Protein AF-A0A3B1DIA2-F1 (afdb_monomer_lite)

pLDDT: mean 92.77, std 6.64, range [49.19, 98.56]

Radius of gyration: 27.51 Å; chains: 1; bounding box: 56×45×88 Å

Foldseek 3Di:
DVVVVVVVVVVVVVCCVVCVLVDDDDDCPDVVNVVSCVVSVHDDDPDPLSVLVVQLDPVNQCVCVVVVNDHNVRSVVVSLVSLVVLLVVLLVVLVVLLCCCVPALLVLLVVQLVVLVVVVVVCVVVVHDDVPSVVLSVVSVVLSVQLVVLSVQLVVLSPDDDDSVCSSVSSVSCVVRNVVSSVSNVVSSVVSVVSGDPVSHPDDDPCCVVPPD

Organism: NCBI:txid652676

Structure (mmCIF, N/CA/C/O backbone):
data_AF-A0A3B1DIA2-F1
#
_entry.id   AF-A0A3B1DIA2-F1
#
loop_
_atom_site.group_PDB
_atom_site.id
_atom_site.type_symbol
_atom_site.label_atom_id
_atom_site.label_alt_id
_atom_site.label_comp_id
_atom_site.label_asym_id
_atom_site.label_entity_id
_atom_site.label_seq_id
_atom_site.pdbx_PDB_ins_code
_atom_site.Cartn_x
_atom_site.Cartn_y
_atom_site.Cartn_z
_atom_site.occupancy
_atom_site.B_iso_or_equiv
_atom_site.auth_seq_id
_atom_site.auth_comp_id
_atom_site.auth_asym_id
_atom_site.auth_atom_id
_atom_site.pdbx_PDB_model_num
ATOM 1 N N . PRO A 1 1 ? -33.589 -27.506 45.646 1.00 62.62 1 PRO A N 1
ATOM 2 C CA . PRO A 1 1 ? -33.083 -28.078 44.368 1.00 62.62 1 PRO A CA 1
ATOM 3 C C . PRO A 1 1 ? -33.925 -27.664 43.151 1.00 62.62 1 PRO A C 1
ATOM 5 O O . PRO A 1 1 ? -33.381 -27.021 42.264 1.00 62.62 1 PRO A O 1
ATOM 8 N N . ALA A 1 2 ? -35.240 -27.935 43.157 1.00 67.50 2 ALA A N 1
ATOM 9 C CA . ALA A 1 2 ? -36.158 -27.581 42.063 1.00 67.50 2 ALA A CA 1
ATOM 10 C C . ALA A 1 2 ? -36.256 -26.062 41.795 1.00 67.50 2 ALA A C 1
ATOM 12 O O . ALA A 1 2 ? -36.226 -25.629 40.649 1.00 67.50 2 ALA A O 1
ATOM 13 N N . ASP A 1 3 ? -36.264 -25.249 42.852 1.00 80.69 3 ASP A N 1
ATOM 14 C CA . ASP A 1 3 ? -36.350 -23.783 42.755 1.00 80.69 3 ASP A CA 1
ATOM 15 C C . ASP A 1 3 ? -35.104 -23.156 42.086 1.00 80.69 3 ASP A C 1
ATOM 17 O O . ASP A 1 3 ? -35.181 -22.251 41.256 1.00 80.69 3 ASP A O 1
ATOM 21 N N . ARG A 1 4 ? -33.924 -23.740 42.346 1.00 85.38 4 ARG A N 1
ATOM 22 C CA . ARG A 1 4 ? -32.669 -23.358 41.681 1.00 85.38 4 ARG A CA 1
ATOM 23 C C . ARG A 1 4 ? -32.702 -23.691 40.188 1.00 85.38 4 ARG A C 1
ATOM 25 O O . ARG A 1 4 ? -32.251 -22.882 39.385 1.00 85.38 4 ARG A O 1
ATOM 32 N N . GLU A 1 5 ? -33.212 -24.860 39.804 1.00 89.06 5 GLU A N 1
ATOM 33 C CA . GLU A 1 5 ? -33.322 -25.241 38.387 1.00 89.06 5 GLU A CA 1
ATOM 34 C C . GLU A 1 5 ? -34.294 -24.337 37.625 1.00 89.06 5 GLU A C 1
ATOM 36 O O . GLU A 1 5 ? -34.018 -23.946 36.489 1.00 89.06 5 GLU A O 1
ATOM 41 N N . GLN A 1 6 ? -35.404 -23.959 38.258 1.00 91.06 6 GLN A N 1
ATOM 42 C CA . GLN A 1 6 ? -36.392 -23.066 37.665 1.00 91.06 6 GLN A CA 1
ATOM 43 C C . GLN A 1 6 ? -35.837 -21.647 37.474 1.00 91.06 6 GLN A C 1
ATOM 45 O O . GLN A 1 6 ? -35.973 -21.084 36.385 1.00 91.06 6 GLN A O 1
ATOM 50 N N . ALA A 1 7 ? -35.126 -21.110 38.471 1.00 91.19 7 ALA A N 1
ATOM 51 C CA . ALA A 1 7 ? -34.436 -19.826 38.362 1.00 91.19 7 ALA A CA 1
ATOM 52 C C . ALA A 1 7 ? -33.361 -19.832 37.258 1.00 91.19 7 ALA A C 1
ATOM 54 O O . ALA A 1 7 ? -33.297 -18.906 36.450 1.00 91.19 7 ALA A O 1
ATOM 55 N N . VAL A 1 8 ? -32.560 -20.902 37.160 1.00 92.75 8 VAL A N 1
ATOM 56 C CA . VAL A 1 8 ? -31.548 -21.051 36.097 1.00 92.75 8 VAL A CA 1
ATOM 57 C C . VAL A 1 8 ? -32.197 -21.070 34.712 1.00 92.75 8 VAL A C 1
ATOM 59 O O . VAL A 1 8 ? -31.739 -20.363 33.816 1.00 92.75 8 VAL A O 1
ATOM 62 N N . ARG A 1 9 ? -33.287 -21.826 34.521 1.00 92.25 9 ARG A N 1
ATOM 63 C CA . ARG A 1 9 ? -34.007 -21.865 33.236 1.00 92.25 9 ARG A CA 1
ATOM 64 C C . ARG A 1 9 ? -34.554 -20.496 32.837 1.00 92.25 9 ARG A C 1
ATOM 66 O O . ARG A 1 9 ? -34.447 -20.137 31.667 1.00 92.25 9 ARG A O 1
ATOM 73 N N . ALA A 1 10 ? -35.096 -19.731 33.784 1.00 93.44 10 ALA A N 1
ATOM 74 C CA . ALA A 1 10 ? -35.601 -18.386 33.519 1.00 93.44 10 ALA A CA 1
ATOM 75 C C . ALA A 1 10 ? -34.483 -17.438 33.051 1.00 93.44 10 ALA A C 1
ATOM 77 O O . ALA A 1 10 ? -34.644 -16.747 32.045 1.00 93.44 10 ALA A O 1
ATOM 78 N N . VAL A 1 11 ? -33.324 -17.466 33.719 1.00 94.00 11 VAL A N 1
ATOM 79 C CA . VAL A 1 11 ? -32.153 -16.668 33.321 1.00 94.00 11 VAL A CA 1
ATOM 80 C C . VAL A 1 11 ? -31.665 -17.066 31.929 1.00 94.00 11 VAL A C 1
ATOM 82 O O . VAL A 1 11 ? -31.461 -16.196 31.088 1.00 94.00 11 VAL A O 1
ATOM 85 N N . LEU A 1 12 ? -31.532 -18.365 31.642 1.00 93.12 12 LEU A N 1
ATOM 86 C CA . LEU A 1 12 ? -31.093 -18.838 30.324 1.00 93.12 12 LEU A CA 1
ATOM 87 C C . LEU A 1 12 ? -32.044 -18.397 29.207 1.00 93.12 12 LEU A C 1
ATOM 89 O O . LEU A 1 12 ? -31.591 -17.918 28.171 1.00 93.12 12 LEU A O 1
ATOM 93 N N . GLN A 1 13 ? -33.359 -18.514 29.416 1.00 93.50 13 GLN A N 1
ATOM 94 C CA . GLN A 1 13 ? -34.350 -18.054 28.440 1.00 93.50 13 GLN A CA 1
ATOM 95 C C . GLN A 1 13 ? -34.245 -16.549 28.181 1.00 93.50 13 GLN A C 1
ATOM 97 O O . GLN A 1 13 ? -34.377 -16.126 27.033 1.00 93.50 13 GLN A O 1
ATOM 102 N N . GLN A 1 14 ? -34.000 -15.753 29.224 1.00 94.69 14 GLN A N 1
ATOM 103 C CA . GLN A 1 14 ? -33.811 -14.312 29.093 1.00 94.69 14 GLN A CA 1
ATOM 104 C C . GLN A 1 14 ? -32.540 -13.986 28.297 1.00 94.69 14 GLN A C 1
ATOM 106 O O . GLN A 1 14 ? -32.610 -13.263 27.309 1.00 94.69 14 GLN A O 1
ATOM 111 N N . VAL A 1 15 ? -31.410 -14.612 28.640 1.00 93.88 15 VAL A N 1
ATOM 112 C CA . VAL A 1 15 ? -30.129 -14.443 27.933 1.00 93.88 15 VAL A CA 1
ATOM 113 C C . VAL A 1 15 ? -30.260 -14.797 26.451 1.00 93.88 15 VAL A C 1
ATOM 115 O O . VAL A 1 15 ? -29.786 -14.051 25.595 1.00 93.88 15 VAL A O 1
ATOM 118 N N . VAL A 1 16 ? -30.938 -15.903 26.119 1.00 93.25 16 VAL A N 1
ATOM 119 C CA . VAL A 1 16 ? -31.177 -16.257 24.714 1.00 93.25 16 VAL A CA 1
ATOM 120 C C . VAL A 1 16 ? -32.013 -15.185 24.023 1.00 93.25 16 VAL A C 1
ATOM 122 O O . VAL A 1 16 ? -31.655 -14.786 22.925 1.00 93.25 16 VAL A O 1
ATOM 125 N N . LYS A 1 17 ? -33.091 -14.681 24.633 1.00 92.00 17 LYS A N 1
ATOM 126 C CA . LYS A 1 17 ? -33.915 -13.624 24.018 1.00 92.00 17 LYS A CA 1
ATOM 127 C C . LYS A 1 17 ? -33.117 -12.345 23.753 1.00 92.00 17 LYS A C 1
ATOM 129 O O . LYS A 1 17 ? -33.225 -11.799 22.658 1.00 92.00 17 LYS A O 1
ATOM 134 N N . ASP A 1 18 ? -32.291 -11.926 24.706 1.00 92.00 18 ASP A N 1
ATOM 135 C CA . ASP A 1 18 ? -31.538 -10.669 24.629 1.00 92.00 18 ASP A CA 1
ATOM 136 C C . ASP A 1 18 ? -30.374 -10.739 23.628 1.00 92.00 18 ASP A C 1
ATOM 138 O O . ASP A 1 18 ? -30.030 -9.744 22.985 1.00 92.00 18 ASP A O 1
ATOM 142 N N . HIS A 1 19 ? -29.784 -11.925 23.452 1.00 92.38 19 HIS A N 1
ATOM 143 C CA . HIS A 1 19 ? -28.573 -12.111 22.652 1.00 92.38 19 HIS A CA 1
ATOM 144 C C . HIS A 1 19 ? -28.761 -12.988 21.407 1.00 92.38 19 HIS A C 1
ATOM 146 O O . HIS A 1 19 ? -27.810 -13.177 20.658 1.00 92.38 19 HIS A O 1
ATOM 152 N N . LYS A 1 20 ? -29.967 -13.477 21.089 1.00 92.12 20 LYS A N 1
ATOM 153 C CA . LYS A 1 20 ? -30.194 -14.339 19.907 1.00 92.12 20 LYS A CA 1
ATOM 154 C C . LYS A 1 20 ? -29.670 -13.734 18.601 1.00 92.12 20 LYS A C 1
ATOM 156 O O . LYS A 1 20 ? -29.255 -14.478 17.720 1.00 92.12 20 LYS A O 1
ATOM 161 N N . ARG A 1 21 ? -29.659 -12.402 18.476 1.00 92.75 21 ARG A N 1
ATOM 162 C CA . ARG A 1 21 ? -29.206 -11.699 17.262 1.00 92.75 21 ARG A CA 1
ATOM 163 C C . ARG A 1 21 ? -27.762 -12.023 16.853 1.00 92.75 21 ARG A C 1
ATOM 165 O O . ARG A 1 21 ? -27.475 -11.998 15.661 1.00 92.75 21 ARG A O 1
ATOM 172 N N . ILE A 1 22 ? -26.883 -12.340 17.814 1.00 91.12 22 ILE A N 1
ATOM 173 C CA . ILE A 1 22 ? -25.473 -12.683 17.548 1.00 91.12 22 ILE A CA 1
ATOM 174 C C . ILE A 1 22 ? -25.275 -14.157 17.166 1.00 91.12 22 ILE A C 1
ATOM 176 O O . ILE A 1 22 ? -24.187 -14.529 16.747 1.00 91.12 22 ILE A O 1
ATOM 180 N N . LEU A 1 23 ? -26.298 -15.007 17.315 1.00 89.94 23 LEU A N 1
ATOM 181 C CA . LEU A 1 23 ? -26.202 -16.421 16.961 1.00 89.94 23 LEU A CA 1
ATOM 182 C C . LEU A 1 23 ? -26.366 -16.581 15.447 1.00 89.94 23 LEU A C 1
ATOM 184 O O . LEU A 1 23 ? -27.418 -16.261 14.881 1.00 89.94 23 LEU A O 1
ATOM 188 N N . PHE A 1 24 ? -25.326 -17.093 14.803 1.00 91.38 24 PHE A N 1
ATOM 189 C CA . PHE A 1 24 ? -25.303 -17.396 13.381 1.00 91.38 24 PHE A CA 1
ATOM 190 C C . PHE A 1 24 ? -24.526 -18.693 13.152 1.00 91.38 24 PHE A C 1
ATOM 192 O O . PHE A 1 24 ? -23.436 -18.857 13.689 1.00 91.38 24 PHE A O 1
ATOM 199 N N . ASN A 1 25 ? -25.124 -19.615 12.394 1.00 87.25 25 ASN A N 1
ATOM 200 C CA . ASN A 1 25 ? -24.585 -20.951 12.109 1.00 87.25 25 ASN A CA 1
ATOM 201 C C . ASN A 1 25 ? -24.480 -21.204 10.589 1.00 87.25 25 ASN A C 1
ATOM 203 O O . ASN A 1 25 ? -24.516 -22.355 10.159 1.00 87.25 25 ASN A O 1
ATOM 207 N N . GLY A 1 26 ? -24.455 -20.139 9.784 1.00 90.38 26 GLY A N 1
ATOM 208 C CA . GLY A 1 26 ? -24.288 -20.213 8.333 1.00 90.38 26 GLY A CA 1
ATOM 209 C C . GLY A 1 26 ? -22.852 -19.919 7.903 1.00 90.38 26 GLY A C 1
ATOM 210 O O . GLY A 1 26 ? -21.937 -19.907 8.727 1.00 90.38 26 GLY A O 1
ATOM 211 N N . ASP A 1 27 ? -22.678 -19.662 6.610 1.00 90.50 27 ASP A N 1
ATOM 212 C CA . ASP A 1 27 ? -21.409 -19.193 6.059 1.00 90.50 27 ASP A CA 1
ATOM 213 C C . ASP A 1 27 ? -21.198 -17.712 6.399 1.00 90.50 27 ASP A C 1
ATOM 215 O O . ASP A 1 27 ? -22.016 -16.860 6.057 1.00 90.50 27 ASP A O 1
ATOM 219 N N . GLY A 1 28 ? -20.118 -17.417 7.123 1.00 88.50 28 GLY A N 1
ATOM 220 C CA . GLY A 1 28 ? -19.773 -16.064 7.552 1.00 88.50 28 GLY A CA 1
ATOM 221 C C . GLY A 1 28 ? -19.070 -15.221 6.489 1.00 88.50 28 GLY A C 1
ATOM 222 O O . GLY A 1 28 ? -18.855 -14.039 6.743 1.00 88.50 28 GLY A O 1
ATOM 223 N N . TYR A 1 29 ? -18.696 -15.808 5.349 1.00 88.19 29 TYR A N 1
ATOM 224 C CA . TYR A 1 29 ? -18.015 -15.115 4.251 1.00 88.19 29 TYR A CA 1
ATOM 225 C C . TYR A 1 29 ? -18.963 -14.691 3.125 1.00 88.19 29 TYR A C 1
ATOM 227 O O . TYR A 1 29 ? -18.561 -13.925 2.255 1.00 88.19 29 TYR A O 1
ATOM 235 N N . ASP A 1 30 ? -20.201 -15.189 3.130 1.00 92.19 30 ASP A N 1
ATOM 236 C CA . ASP A 1 30 ? -21.193 -14.868 2.108 1.00 92.19 30 ASP A CA 1
ATOM 237 C C . ASP A 1 30 ? -21.683 -13.416 2.253 1.00 92.19 30 ASP A C 1
ATOM 239 O O . ASP A 1 30 ? -21.989 -12.944 3.354 1.00 92.19 30 ASP A O 1
ATOM 243 N N . ASP A 1 31 ? -21.837 -12.708 1.136 1.00 90.25 31 ASP A N 1
ATOM 244 C CA . ASP A 1 31 ? -22.367 -11.341 1.115 1.00 90.25 31 ASP A CA 1
ATOM 245 C C . ASP A 1 31 ? -23.797 -11.280 1.671 1.00 90.25 31 ASP A C 1
ATOM 247 O O . ASP A 1 31 ? -24.208 -10.279 2.275 1.00 90.25 31 ASP A O 1
ATOM 251 N N . ALA A 1 32 ? -24.544 -12.383 1.544 1.00 92.00 32 ALA A N 1
ATOM 252 C CA . ALA A 1 32 ? -25.845 -12.541 2.182 1.00 92.00 32 ALA A CA 1
ATOM 253 C C . ALA A 1 32 ? -25.761 -12.383 3.711 1.00 92.00 32 ALA A C 1
ATOM 255 O O . ALA A 1 32 ? -26.627 -11.740 4.315 1.00 92.00 32 ALA A O 1
ATOM 256 N N . TRP A 1 33 ? -24.698 -12.901 4.341 1.00 92.00 33 TRP A N 1
ATOM 257 C CA . TRP A 1 33 ? -24.475 -12.728 5.773 1.00 92.00 33 TRP A CA 1
ATOM 258 C C . TRP A 1 33 ? -24.129 -11.283 6.121 1.00 92.00 33 TRP A C 1
ATOM 260 O O . TRP A 1 33 ? -24.645 -10.768 7.108 1.00 92.00 33 TRP A O 1
ATOM 270 N N . HIS A 1 34 ? -23.327 -10.586 5.314 1.00 90.06 34 HIS A N 1
ATOM 271 C CA . HIS A 1 34 ? -23.013 -9.175 5.565 1.00 90.06 34 HIS A CA 1
ATOM 272 C C . HIS A 1 34 ? -24.278 -8.298 5.606 1.00 90.06 34 HIS A C 1
ATOM 274 O O . HIS A 1 34 ? -24.443 -7.484 6.523 1.00 90.06 34 HIS A O 1
ATOM 280 N N . ALA A 1 35 ? -25.211 -8.506 4.670 1.00 91.12 35 ALA A N 1
ATOM 281 C CA . ALA A 1 35 ? -26.497 -7.805 4.646 1.00 91.12 35 ALA A CA 1
ATOM 282 C C . ALA A 1 35 ? -27.396 -8.180 5.842 1.00 91.12 35 ALA A C 1
ATOM 284 O O . ALA A 1 35 ? -28.030 -7.320 6.470 1.00 91.12 35 ALA A O 1
ATOM 285 N N . GLU A 1 36 ? -27.433 -9.466 6.195 1.00 92.00 36 GLU A N 1
ATOM 286 C CA . GLU A 1 36 ? -28.193 -9.957 7.341 1.00 92.00 36 GLU A CA 1
ATOM 287 C C . GLU A 1 36 ? -27.634 -9.425 8.674 1.00 92.00 36 GLU A C 1
ATOM 289 O O . GLU A 1 36 ? -28.388 -8.953 9.529 1.00 92.00 36 GLU A O 1
ATOM 294 N N . ALA A 1 37 ? -26.316 -9.449 8.849 1.00 91.75 37 ALA A N 1
ATOM 295 C CA . ALA A 1 37 ? -25.611 -8.942 10.018 1.00 91.75 37 ALA A CA 1
ATOM 296 C C . ALA A 1 37 ? -25.878 -7.444 10.227 1.00 91.75 37 ALA A C 1
ATOM 298 O O . ALA A 1 37 ? -26.197 -7.031 11.346 1.00 91.75 37 ALA A O 1
ATOM 299 N N . ALA A 1 38 ? -25.850 -6.649 9.152 1.00 91.62 38 ALA A N 1
ATOM 300 C CA . ALA A 1 38 ? -26.209 -5.234 9.195 1.00 91.62 38 ALA A CA 1
ATOM 301 C C . ALA A 1 38 ? -27.665 -5.028 9.653 1.00 91.62 38 ALA A C 1
ATOM 303 O O . ALA A 1 38 ? -27.928 -4.217 10.542 1.00 91.62 38 ALA A O 1
ATOM 304 N N . THR A 1 39 ? -28.603 -5.830 9.134 1.00 92.88 39 THR A N 1
ATOM 305 C CA . THR A 1 39 ? -30.020 -5.809 9.555 1.00 92.88 39 THR A CA 1
ATOM 306 C C . THR A 1 39 ? -30.186 -6.178 11.035 1.00 92.88 39 THR A C 1
ATOM 308 O O . THR A 1 39 ? -31.034 -5.628 11.738 1.00 92.88 39 THR A O 1
ATOM 311 N N . ARG A 1 40 ? -29.340 -7.080 11.546 1.00 92.81 40 ARG A N 1
ATOM 312 C CA . ARG A 1 40 ? -29.282 -7.472 12.964 1.00 92.81 40 ARG A CA 1
ATOM 313 C C . ARG A 1 40 ? -28.588 -6.428 13.856 1.00 92.81 40 ARG A C 1
ATOM 315 O O . ARG A 1 40 ? -28.565 -6.601 15.079 1.00 92.81 40 ARG A O 1
ATOM 322 N N . GLY A 1 41 ? -28.036 -5.359 13.276 1.00 90.88 41 GLY A N 1
ATOM 323 C CA . GLY A 1 41 ? -27.293 -4.312 13.980 1.00 90.88 41 GLY A CA 1
ATOM 324 C C . GLY A 1 41 ? -25.914 -4.763 14.465 1.00 90.88 41 GLY A C 1
ATOM 325 O O . GLY A 1 41 ? -25.421 -4.247 15.470 1.00 90.88 41 GLY A O 1
ATOM 326 N N . LEU A 1 42 ? -25.321 -5.763 13.810 1.00 91.88 42 LEU A N 1
ATOM 327 C CA . LEU A 1 42 ? -23.969 -6.224 14.107 1.00 91.88 42 LEU A CA 1
ATOM 328 C C . LEU A 1 42 ? -22.957 -5.313 13.392 1.00 91.88 42 LEU A C 1
ATOM 330 O O . LEU A 1 42 ? -23.084 -5.108 12.184 1.00 91.88 42 LEU A O 1
ATOM 334 N N . PRO A 1 43 ? -21.970 -4.745 14.109 1.00 89.38 43 PRO A N 1
ATOM 335 C CA . PRO A 1 43 ? -20.972 -3.886 13.490 1.00 89.38 43 PRO A CA 1
ATOM 336 C C . PRO A 1 43 ? -20.050 -4.703 12.580 1.00 89.38 43 PRO A C 1
ATOM 338 O O . PRO A 1 43 ? -19.528 -5.738 12.993 1.00 89.38 43 PRO A O 1
ATOM 341 N N . ASN A 1 44 ? -19.815 -4.197 11.372 1.00 91.56 44 ASN A N 1
ATOM 342 C CA . ASN A 1 44 ? -18.792 -4.687 10.454 1.00 91.56 44 ASN A CA 1
ATOM 343 C C . ASN A 1 44 ? -17.792 -3.551 10.200 1.00 91.56 44 ASN A C 1
ATOM 345 O O . ASN A 1 44 ? -18.099 -2.605 9.477 1.00 91.56 44 ASN A O 1
ATOM 349 N N . LEU A 1 45 ? -16.637 -3.603 10.866 1.00 92.62 45 LEU A N 1
ATOM 350 C CA . LEU A 1 45 ? -15.583 -2.591 10.768 1.00 92.62 45 LEU A CA 1
ATOM 351 C C . LEU A 1 45 ? -14.458 -3.169 9.909 1.00 92.62 45 LEU A C 1
ATOM 353 O O . LEU A 1 45 ? -13.597 -3.885 10.413 1.00 92.62 45 LEU A O 1
ATOM 357 N N . SER A 1 46 ? -14.504 -2.894 8.606 1.00 90.12 46 SER A N 1
ATOM 358 C CA . SER A 1 46 ? -13.597 -3.493 7.619 1.00 90.12 46 SER A CA 1
ATOM 359 C C . SER A 1 46 ? -12.174 -2.940 7.679 1.00 90.12 46 SER A C 1
ATOM 361 O O . SER A 1 46 ? -11.246 -3.582 7.191 1.00 90.12 46 SER A O 1
ATOM 363 N N . THR A 1 47 ? -11.983 -1.762 8.276 1.00 93.56 47 THR A N 1
ATOM 364 C CA . THR A 1 47 ? -10.680 -1.101 8.342 1.00 93.56 47 THR A CA 1
ATOM 365 C C . THR A 1 47 ? -10.154 -1.096 9.771 1.00 93.56 47 THR A C 1
ATOM 367 O O . THR A 1 47 ? -10.897 -0.886 10.735 1.00 93.56 47 THR A O 1
ATOM 370 N N . SER A 1 48 ? -8.839 -1.274 9.918 1.00 93.69 48 SER A N 1
ATOM 371 C CA . SER A 1 48 ? -8.165 -1.194 11.219 1.00 93.69 48 SER A CA 1
ATOM 372 C C . SER A 1 48 ? -8.410 0.151 11.904 1.00 93.69 48 SER A C 1
ATOM 374 O O . SER A 1 48 ? -8.559 0.198 13.120 1.00 93.69 48 SER A O 1
ATOM 376 N N . VAL A 1 49 ? -8.503 1.239 11.135 1.00 93.69 49 VAL A N 1
ATOM 377 C CA . VAL A 1 49 ? -8.765 2.587 11.656 1.00 93.69 49 VAL A CA 1
ATOM 378 C C . VAL A 1 49 ? -10.143 2.662 12.318 1.00 93.69 49 VAL A C 1
ATOM 380 O O . VAL A 1 49 ? -10.254 3.144 13.447 1.00 93.69 49 VAL A O 1
ATOM 383 N N . ASP A 1 50 ? -11.178 2.124 11.665 1.00 92.44 50 ASP A N 1
ATOM 384 C CA . ASP A 1 50 ? -12.541 2.116 12.207 1.00 92.44 50 ASP A CA 1
ATOM 385 C C . ASP A 1 50 ? -12.651 1.176 13.418 1.00 92.44 50 ASP A C 1
ATOM 387 O O . ASP A 1 50 ? -13.277 1.511 14.427 1.00 92.44 50 ASP A O 1
ATOM 391 N N . ALA A 1 51 ? -11.981 0.020 13.362 1.00 93.56 51 ALA A N 1
ATOM 392 C CA . ALA A 1 51 ? -11.923 -0.933 14.467 1.00 93.56 51 ALA A CA 1
ATOM 393 C C . ALA A 1 51 ? -11.221 -0.353 15.707 1.00 93.56 51 ALA A C 1
ATOM 395 O O . ALA A 1 51 ? -11.709 -0.506 16.829 1.00 93.56 51 ALA A O 1
ATOM 396 N N . LEU A 1 52 ? -10.104 0.356 15.519 1.00 93.50 52 LEU A N 1
ATOM 397 C CA . LEU A 1 52 ? -9.385 1.020 16.606 1.00 93.50 52 LEU A CA 1
ATOM 398 C C . LEU A 1 52 ? -10.205 2.159 17.217 1.00 93.50 52 LEU A C 1
ATOM 400 O O . LEU A 1 52 ? -10.200 2.320 18.437 1.00 93.50 52 LEU A O 1
ATOM 404 N N . ALA A 1 53 ? -10.970 2.900 16.412 1.00 90.50 53 ALA A N 1
ATOM 405 C CA . ALA A 1 53 ? -11.865 3.937 16.923 1.00 90.50 53 ALA A CA 1
ATOM 406 C C . ALA A 1 53 ? -12.948 3.367 17.863 1.00 90.50 53 ALA A C 1
ATOM 408 O O . ALA A 1 53 ? -13.344 4.023 18.829 1.00 90.50 53 ALA A O 1
ATOM 409 N N . ALA A 1 54 ? -13.385 2.121 17.646 1.00 91.94 54 ALA A N 1
ATOM 410 C CA . ALA A 1 54 ? -14.388 1.469 18.487 1.00 91.94 54 ALA A CA 1
ATOM 411 C C . ALA A 1 54 ? -13.900 1.156 19.919 1.00 91.94 54 ALA A C 1
ATOM 413 O O . ALA A 1 54 ? -14.728 1.006 20.828 1.00 91.94 54 ALA A O 1
ATOM 414 N N . LEU A 1 55 ? -12.582 1.094 20.165 1.00 89.69 55 LEU A N 1
ATOM 415 C CA . LEU A 1 55 ? -12.020 0.859 21.505 1.00 89.69 55 LEU A CA 1
ATOM 416 C C . LEU A 1 55 ? -12.467 1.924 22.504 1.00 89.69 55 LEU A C 1
ATOM 418 O O . LEU A 1 55 ? -12.818 1.582 23.633 1.00 89.69 55 LEU A O 1
ATOM 422 N N . ASN A 1 56 ? -12.522 3.183 22.070 1.00 87.81 56 ASN A N 1
ATOM 423 C CA . ASN A 1 56 ? -12.823 4.319 22.934 1.00 87.81 56 ASN A CA 1
ATOM 424 C C . ASN A 1 56 ? -14.317 4.693 22.965 1.00 87.81 56 ASN A C 1
ATOM 426 O O . ASN A 1 56 ? -14.706 5.838 23.196 1.00 87.81 56 ASN A O 1
ATOM 430 N N . THR A 1 57 ? -15.196 3.725 22.704 1.00 92.75 57 THR A N 1
ATOM 431 C CA . THR A 1 57 ? -16.640 3.936 22.836 1.00 92.75 57 THR A CA 1
ATOM 432 C C . THR A 1 57 ? -17.048 4.015 24.305 1.00 92.75 57 THR A C 1
ATOM 434 O O . THR A 1 57 ? -16.486 3.347 25.174 1.00 92.75 57 THR A O 1
ATOM 437 N N . LYS A 1 58 ? -18.105 4.785 24.591 1.00 93.00 58 LYS A N 1
ATOM 438 C CA . LYS A 1 58 ? -18.647 4.930 25.950 1.00 93.00 58 LYS A CA 1
ATOM 439 C C . LYS A 1 58 ? -18.993 3.580 26.594 1.00 93.00 58 LYS A C 1
ATOM 441 O O . LYS A 1 58 ? -18.702 3.380 27.768 1.00 93.00 58 LYS A O 1
ATOM 446 N N . ALA A 1 59 ? -19.558 2.652 25.820 1.00 92.94 59 ALA A N 1
ATOM 447 C CA . ALA A 1 59 ? -19.887 1.308 26.292 1.00 92.94 59 ALA A CA 1
ATOM 448 C C . ALA A 1 59 ? -18.639 0.537 26.759 1.00 92.94 59 ALA A C 1
ATOM 450 O O . ALA A 1 59 ? -18.656 -0.074 27.828 1.00 92.94 59 ALA A O 1
ATOM 451 N N . ASN A 1 60 ? -17.541 0.619 26.003 1.00 93.75 60 ASN A N 1
ATOM 452 C CA . ASN A 1 60 ? -16.277 -0.023 26.359 1.00 93.75 60 ASN A CA 1
ATOM 453 C C . ASN A 1 60 ? -15.622 0.653 27.568 1.00 93.75 60 ASN A C 1
ATOM 455 O O . ASN A 1 60 ? -15.186 -0.036 28.490 1.00 93.75 60 ASN A O 1
ATOM 459 N N . ALA A 1 61 ? -15.620 1.987 27.622 1.00 93.38 61 ALA A N 1
ATOM 460 C CA . ALA A 1 61 ? -15.110 2.732 28.771 1.00 93.38 61 ALA A CA 1
ATOM 461 C C . ALA A 1 61 ? -15.865 2.377 30.067 1.00 93.38 61 ALA A C 1
ATOM 463 O O . ALA A 1 61 ? -15.250 2.114 31.103 1.00 93.38 61 ALA A O 1
ATOM 464 N N . GLU A 1 62 ? -17.199 2.297 30.013 1.00 94.94 62 GLU A N 1
ATOM 465 C CA . GLU A 1 62 ? -18.034 1.887 31.147 1.00 94.94 62 GLU A CA 1
ATOM 466 C C . GLU A 1 62 ? -17.777 0.434 31.562 1.00 94.94 62 GLU A C 1
ATOM 468 O O . GLU A 1 62 ? -17.657 0.158 32.759 1.00 94.94 62 GLU A O 1
ATOM 473 N N . LEU A 1 63 ? -17.639 -0.481 30.596 1.00 95.62 63 LEU A N 1
ATOM 474 C CA . LEU A 1 63 ? -17.302 -1.883 30.842 1.00 95.62 63 LEU A CA 1
ATOM 475 C C . LEU A 1 63 ? -15.957 -2.008 31.572 1.00 95.62 63 LEU A C 1
ATOM 477 O O . LEU A 1 63 ? -15.887 -2.617 32.644 1.00 95.62 63 LEU A O 1
ATOM 481 N N . PHE A 1 64 ? -14.896 -1.403 31.032 1.00 96.19 64 PHE A N 1
ATOM 482 C CA . PHE A 1 64 ? -13.559 -1.488 31.620 1.00 96.19 64 PHE A CA 1
ATOM 483 C C . PHE A 1 64 ? -13.494 -0.843 33.003 1.00 96.19 64 PHE A C 1
ATOM 485 O O . PHE A 1 64 ? -12.919 -1.433 33.924 1.00 96.19 64 PHE A O 1
ATOM 492 N N . LYS A 1 65 ? -14.151 0.309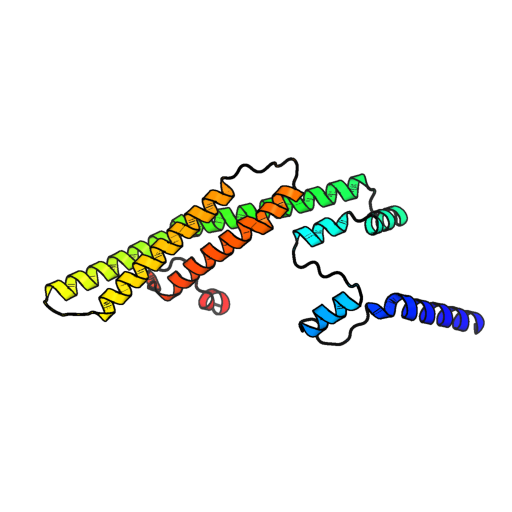 33.181 1.00 94.19 65 LYS A N 1
ATOM 493 C CA . LYS A 1 65 ? -14.237 0.994 34.473 1.00 94.19 65 LYS A CA 1
ATOM 494 C C . LYS A 1 65 ? -14.991 0.161 35.507 1.00 94.19 65 LYS A C 1
ATOM 496 O O . LYS A 1 65 ? -14.518 0.016 36.635 1.00 94.19 65 LYS A O 1
ATOM 501 N N . LYS A 1 66 ? -16.141 -0.419 35.138 1.00 96.06 66 LYS A N 1
ATOM 502 C CA . LYS A 1 66 ? -16.957 -1.271 36.022 1.00 96.06 66 LYS A CA 1
ATOM 503 C C . LYS A 1 66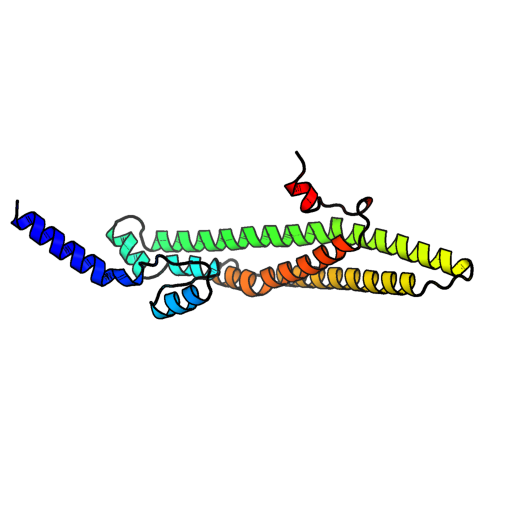 ? -16.164 -2.468 36.540 1.00 96.06 66 LYS A C 1
ATOM 505 O O . LYS A 1 66 ? -16.265 -2.806 37.717 1.00 96.06 66 LYS A O 1
ATOM 510 N N . HIS A 1 67 ? -15.370 -3.087 35.671 1.00 96.62 67 HIS A N 1
ATOM 511 C CA . HIS A 1 67 ? -14.569 -4.261 36.007 1.00 96.62 67 HIS A CA 1
ATOM 512 C C . HIS A 1 67 ? -13.162 -3.929 36.528 1.00 96.62 67 HIS A C 1
ATOM 514 O O . HIS A 1 67 ? -12.404 -4.850 36.817 1.00 96.62 67 HIS A O 1
ATOM 520 N N . LYS A 1 68 ? -12.829 -2.639 36.706 1.00 95.00 68 LYS A N 1
ATOM 521 C CA . LYS A 1 68 ? -11.519 -2.156 37.183 1.00 95.00 68 LYS A CA 1
ATOM 522 C C . LYS A 1 68 ? -10.341 -2.677 36.346 1.00 95.00 68 LYS A C 1
ATOM 524 O O . LYS A 1 68 ? -9.287 -2.990 36.888 1.00 95.00 68 LYS A O 1
ATOM 529 N N . VAL A 1 69 ? -10.544 -2.787 35.033 1.00 96.25 69 VAL A N 1
ATOM 530 C CA . VAL A 1 69 ? -9.522 -3.258 34.084 1.00 96.25 69 VAL A CA 1
ATOM 531 C C . VAL A 1 69 ? -8.720 -2.085 33.524 1.00 96.25 69 VAL A C 1
ATOM 533 O O . VAL A 1 69 ? -7.498 -2.158 33.485 1.00 96.25 69 VAL A O 1
ATOM 536 N N . LEU A 1 70 ? -9.401 -1.011 33.106 1.00 94.12 70 LEU A N 1
ATOM 537 C CA . LEU A 1 70 ? -8.794 0.243 32.646 1.00 94.12 70 LEU A CA 1
ATOM 538 C C . LEU A 1 70 ? -9.611 1.435 33.143 1.00 94.12 70 LEU A C 1
ATOM 540 O O . LEU A 1 70 ? -10.840 1.373 33.240 1.00 94.12 70 LEU A O 1
ATOM 544 N N . SER A 1 71 ? -8.919 2.531 33.419 1.00 94.31 71 SER A N 1
ATOM 545 C CA . SER A 1 71 ? -9.478 3.870 33.578 1.00 94.31 71 SER A CA 1
ATOM 546 C C . SER A 1 71 ? -9.595 4.584 32.225 1.00 94.31 71 SER A C 1
ATOM 548 O O . SER A 1 71 ? -8.966 4.185 31.246 1.00 94.31 71 SER A O 1
ATOM 550 N N . ASN A 1 72 ? -10.387 5.661 32.158 1.00 92.25 72 ASN A N 1
ATOM 551 C CA . ASN A 1 72 ? -10.544 6.432 30.917 1.00 92.25 72 ASN A CA 1
ATOM 552 C C . ASN A 1 72 ? -9.197 6.959 30.375 1.00 92.25 72 ASN A C 1
ATOM 554 O O . ASN A 1 72 ? -8.925 6.714 29.205 1.00 92.25 72 ASN A O 1
ATOM 558 N N . PRO A 1 73 ? -8.302 7.562 31.193 1.00 94.19 73 PRO A N 1
ATOM 559 C CA . PRO A 1 73 ? -7.001 8.015 30.694 1.00 94.19 73 PRO A CA 1
ATOM 560 C C . PRO A 1 73 ? -6.123 6.880 30.148 1.00 94.19 73 PRO A C 1
ATOM 562 O O . PRO A 1 73 ? -5.374 7.080 29.193 1.00 94.19 73 PRO A O 1
ATOM 565 N N . GLU A 1 74 ? -6.206 5.677 30.726 1.00 94.19 74 GLU A N 1
ATOM 566 C CA . GLU A 1 74 ? -5.470 4.507 30.229 1.00 94.19 74 GLU A CA 1
ATOM 567 C C . GLU A 1 74 ? -6.043 3.992 28.905 1.00 94.19 74 GLU A C 1
ATOM 569 O O . GLU A 1 74 ? -5.280 3.604 28.019 1.00 94.19 74 GLU A O 1
ATOM 574 N N . LEU A 1 75 ? -7.372 3.993 28.754 1.00 93.81 75 LEU A N 1
ATOM 575 C CA . LEU A 1 75 ? -8.042 3.610 27.511 1.00 93.81 75 LEU A CA 1
ATOM 576 C C . LEU A 1 75 ? -7.717 4.590 26.376 1.00 93.81 75 LEU A C 1
ATOM 578 O O . LEU A 1 75 ? -7.374 4.149 25.276 1.00 93.81 75 LEU A O 1
ATOM 582 N N . ASP A 1 76 ? -7.754 5.893 26.663 1.00 92.12 76 ASP A N 1
ATOM 583 C CA . ASP A 1 76 ? -7.363 6.952 25.728 1.00 92.12 76 ASP A CA 1
ATOM 584 C C . ASP A 1 76 ? -5.909 6.755 25.286 1.00 92.12 76 ASP A C 1
ATOM 586 O O . ASP A 1 76 ? -5.623 6.648 24.095 1.00 92.12 76 ASP A O 1
ATOM 590 N N . SER A 1 77 ? -4.998 6.592 26.252 1.00 93.38 77 SER A N 1
ATOM 591 C CA . SER A 1 77 ? -3.571 6.388 25.983 1.00 93.38 77 SER A CA 1
ATOM 592 C C . SER A 1 77 ? -3.316 5.144 25.127 1.00 93.38 77 SER A C 1
ATOM 594 O O . SER A 1 77 ? -2.541 5.195 24.175 1.00 93.38 77 SER A O 1
ATOM 596 N N . ARG A 1 78 ? -3.987 4.020 25.419 1.00 93.75 78 ARG A N 1
ATOM 597 C CA . ARG A 1 78 ? -3.871 2.790 24.613 1.00 93.75 78 ARG A CA 1
ATOM 598 C C . ARG A 1 78 ? -4.378 2.979 23.191 1.00 93.75 78 ARG A C 1
ATOM 600 O O . ARG A 1 78 ? -3.739 2.497 22.260 1.00 93.75 78 ARG A O 1
ATOM 607 N N . THR A 1 79 ? -5.501 3.672 23.030 1.00 93.19 79 THR A N 1
ATOM 608 C CA . THR A 1 79 ? -6.078 3.959 21.713 1.00 93.19 79 THR A CA 1
ATOM 609 C C . THR A 1 79 ? -5.098 4.781 20.875 1.00 93.19 79 THR A C 1
ATOM 611 O O . THR A 1 79 ? -4.790 4.399 19.748 1.00 93.19 79 THR A O 1
ATOM 614 N N . THR A 1 80 ? -4.519 5.836 21.456 1.00 92.81 80 THR A N 1
ATOM 615 C CA . THR A 1 80 ? -3.482 6.657 20.813 1.00 92.81 80 THR A CA 1
ATOM 616 C C . THR A 1 80 ? -2.262 5.827 20.409 1.00 92.81 80 THR A C 1
ATOM 618 O O . THR A 1 80 ? -1.843 5.883 19.255 1.00 92.81 80 THR A O 1
ATOM 621 N N . ILE A 1 81 ? -1.735 4.988 21.311 1.00 93.88 81 ILE A N 1
ATOM 622 C CA . ILE A 1 81 ? -0.578 4.118 21.027 1.00 93.88 81 ILE A CA 1
ATOM 623 C C . ILE A 1 81 ? -0.869 3.155 19.868 1.00 93.88 81 ILE A C 1
ATOM 625 O O . ILE A 1 81 ? 0.009 2.904 19.040 1.00 93.88 81 ILE A O 1
ATOM 629 N N . PHE A 1 82 ? -2.081 2.604 19.781 1.00 95.50 82 PHE A N 1
ATOM 630 C CA . PHE A 1 82 ? -2.436 1.718 18.674 1.00 95.50 82 PHE A CA 1
ATOM 631 C C . PHE A 1 82 ? -2.518 2.448 17.336 1.00 95.50 82 PHE A C 1
ATOM 633 O O . PHE A 1 82 ? -2.016 1.913 16.347 1.00 95.50 82 PHE A O 1
ATOM 640 N N . PHE A 1 83 ? -3.068 3.665 17.300 1.00 95.00 83 PHE A N 1
ATOM 641 C CA . PHE A 1 83 ? -3.034 4.489 16.090 1.00 95.00 83 PHE A CA 1
ATOM 642 C C . PHE A 1 83 ? -1.602 4.838 15.685 1.00 95.00 83 PHE A C 1
ATOM 644 O O . PHE A 1 83 ? -1.243 4.669 14.525 1.00 95.00 83 PHE A O 1
ATOM 651 N N . GLU A 1 84 ? -0.746 5.234 16.628 1.00 93.62 84 GLU A N 1
ATOM 652 C CA . GLU A 1 84 ? 0.664 5.495 16.325 1.00 93.62 84 GLU A CA 1
ATOM 653 C C . GLU A 1 84 ? 1.384 4.264 15.771 1.00 93.62 84 GLU A C 1
ATOM 655 O O . GLU A 1 84 ? 2.156 4.378 14.818 1.00 93.62 84 GLU A O 1
ATOM 660 N N . LYS A 1 85 ? 1.149 3.087 16.364 1.00 95.00 85 LYS A N 1
ATOM 661 C CA . LYS A 1 85 ? 1.734 1.831 15.887 1.00 95.00 85 LYS A CA 1
ATOM 662 C C . LYS A 1 85 ? 1.263 1.5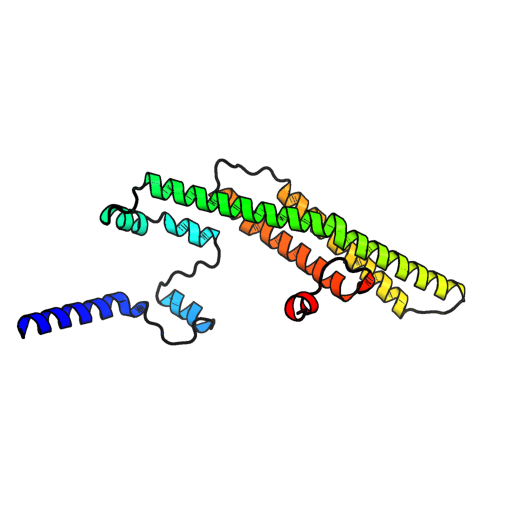18 14.469 1.00 95.00 85 LYS A C 1
ATOM 664 O O . LYS A 1 85 ? 2.093 1.159 13.641 1.00 95.00 85 LYS A O 1
ATOM 669 N N . TYR A 1 86 ? -0.035 1.664 14.204 1.00 95.75 86 TYR A N 1
ATOM 670 C CA . TYR A 1 86 ? -0.609 1.493 12.872 1.00 95.75 86 TYR A CA 1
ATOM 671 C C . TYR A 1 86 ? 0.065 2.424 11.858 1.00 95.75 86 TYR A C 1
ATOM 673 O O . TYR A 1 86 ? 0.576 1.946 10.849 1.00 95.75 86 TYR A O 1
ATOM 681 N N . CYS A 1 87 ? 0.153 3.724 12.162 1.00 94.25 87 CYS A N 1
ATOM 682 C CA . CYS A 1 87 ? 0.766 4.691 11.255 1.00 94.25 87 CYS A CA 1
ATOM 683 C C . CYS A 1 87 ? 2.236 4.372 10.979 1.00 94.25 87 CYS A C 1
ATOM 685 O O . CYS A 1 87 ? 2.653 4.356 9.827 1.00 94.25 87 CYS A O 1
ATOM 687 N N . LYS A 1 88 ? 3.022 4.080 12.022 1.00 94.25 88 LYS A N 1
ATOM 688 C CA . LYS A 1 88 ? 4.451 3.759 11.879 1.00 94.25 88 LYS A CA 1
ATOM 689 C C . LYS A 1 88 ? 4.674 2.502 11.044 1.00 94.25 88 LYS A C 1
ATOM 691 O O . LYS A 1 88 ? 5.545 2.504 10.186 1.00 94.25 88 LYS A O 1
ATOM 696 N N . GLN A 1 89 ? 3.898 1.448 11.293 1.00 96.75 89 GLN A N 1
ATOM 697 C CA . GLN A 1 89 ? 4.005 0.198 10.543 1.00 96.75 89 GLN A CA 1
ATOM 698 C C . GLN A 1 89 ? 3.741 0.428 9.051 1.00 96.75 89 GLN A C 1
ATOM 700 O O . GLN A 1 89 ? 4.550 0.037 8.218 1.00 96.75 89 GLN A O 1
ATOM 705 N N . LEU A 1 90 ? 2.645 1.114 8.729 1.00 96.19 90 LEU A N 1
ATOM 706 C CA . LEU A 1 90 ? 2.236 1.370 7.351 1.00 96.19 90 LEU A CA 1
ATOM 707 C C . LEU A 1 90 ? 3.228 2.286 6.621 1.00 96.19 90 LEU A C 1
ATOM 709 O O . LEU A 1 90 ? 3.567 2.025 5.473 1.00 96.19 90 LEU A O 1
ATOM 713 N N . LEU A 1 91 ? 3.761 3.309 7.295 1.00 95.50 91 LEU A N 1
ATOM 714 C CA . LEU A 1 91 ? 4.818 4.155 6.731 1.00 95.50 91 LEU A CA 1
ATOM 715 C C . LEU A 1 91 ? 6.084 3.354 6.407 1.00 95.50 91 LEU A C 1
ATOM 717 O O . LEU A 1 91 ? 6.621 3.502 5.316 1.00 95.50 91 LEU A O 1
ATOM 721 N N . ILE A 1 92 ? 6.524 2.464 7.305 1.00 97.19 92 ILE A N 1
ATOM 722 C CA . ILE A 1 92 ? 7.676 1.586 7.046 1.00 97.19 92 ILE A CA 1
ATOM 723 C C . ILE A 1 92 ? 7.411 0.697 5.826 1.00 97.19 92 ILE A C 1
ATOM 725 O O . ILE A 1 92 ? 8.292 0.536 4.983 1.00 97.19 92 ILE A O 1
ATOM 729 N N . GLU A 1 93 ? 6.212 0.123 5.714 1.00 98.25 93 GLU A N 1
ATOM 730 C CA . GLU A 1 93 ? 5.822 -0.705 4.568 1.00 98.25 93 GLU A CA 1
ATOM 731 C C . GLU A 1 93 ? 5.829 0.095 3.257 1.00 98.25 93 GLU A C 1
ATOM 733 O O . GLU A 1 93 ? 6.388 -0.367 2.262 1.00 98.25 93 GLU A O 1
ATOM 738 N N . ALA A 1 94 ? 5.281 1.313 3.263 1.00 97.88 94 ALA A N 1
ATOM 739 C CA . ALA A 1 94 ? 5.257 2.203 2.106 1.00 97.88 94 ALA A CA 1
ATOM 740 C C . ALA A 1 94 ? 6.668 2.645 1.680 1.00 97.88 94 ALA A C 1
ATOM 742 O O . ALA A 1 94 ? 7.024 2.535 0.508 1.00 97.88 94 ALA A O 1
ATOM 743 N N . GLU A 1 95 ? 7.502 3.086 2.625 1.00 97.69 95 GLU A N 1
ATOM 744 C CA . GLU A 1 95 ? 8.897 3.466 2.369 1.00 97.69 95 GLU A CA 1
ATOM 745 C C . GLU A 1 95 ? 9.722 2.280 1.855 1.00 97.69 95 GLU A C 1
ATOM 747 O O . GLU A 1 95 ? 10.535 2.424 0.937 1.00 97.69 95 GLU A O 1
ATOM 752 N N . THR A 1 96 ? 9.487 1.087 2.406 1.00 98.25 96 THR A N 1
ATOM 753 C CA . THR A 1 96 ? 10.130 -0.143 1.933 1.00 98.25 96 THR A CA 1
ATOM 754 C C . THR A 1 96 ? 9.708 -0.447 0.501 1.00 98.25 96 THR A C 1
ATOM 756 O O . THR A 1 96 ? 10.572 -0.705 -0.332 1.00 98.25 96 THR A O 1
ATOM 759 N N . MET A 1 97 ? 8.414 -0.361 0.177 1.00 98.31 97 MET A N 1
ATOM 760 C CA . MET A 1 97 ? 7.912 -0.558 -1.185 1.00 98.31 97 MET A CA 1
ATOM 761 C C . MET A 1 97 ? 8.546 0.431 -2.172 1.00 98.31 97 MET A C 1
ATOM 763 O O . MET A 1 97 ? 9.051 0.011 -3.211 1.00 98.31 97 MET A O 1
ATOM 767 N N . VAL A 1 98 ? 8.598 1.722 -1.825 1.00 98.44 98 VAL A N 1
ATOM 768 C CA . VAL A 1 98 ? 9.282 2.753 -2.625 1.00 98.44 98 VAL A CA 1
ATOM 769 C C . VAL A 1 98 ? 10.742 2.375 -2.861 1.00 98.44 98 VAL A C 1
ATOM 771 O O . VAL A 1 98 ? 11.207 2.382 -4.001 1.00 98.44 98 VAL A O 1
ATOM 774 N N . SER A 1 99 ? 11.463 2.009 -1.799 1.00 98.44 99 SER A N 1
ATOM 775 C CA . SER A 1 99 ? 12.871 1.619 -1.876 1.00 98.44 99 SER A CA 1
ATOM 776 C C . SER A 1 99 ? 13.078 0.404 -2.784 1.00 98.44 99 SER A C 1
ATOM 778 O O . SER A 1 99 ? 13.914 0.452 -3.688 1.00 98.44 99 SER A O 1
ATOM 780 N N . LEU A 1 100 ? 12.288 -0.660 -2.607 1.00 98.25 100 LEU A N 1
ATOM 781 C CA . LEU A 1 100 ? 12.352 -1.876 -3.422 1.00 98.25 100 LEU A CA 1
ATOM 782 C C . LEU A 1 100 ? 12.077 -1.578 -4.898 1.00 98.25 100 LEU A C 1
ATOM 784 O O . LEU A 1 100 ? 12.865 -1.967 -5.762 1.00 98.25 100 LEU A O 1
ATOM 788 N N . VAL A 1 101 ? 11.006 -0.843 -5.202 1.00 98.25 101 VAL A N 1
ATOM 789 C CA . VAL A 1 101 ? 10.649 -0.549 -6.594 1.00 98.25 101 VAL A CA 1
ATOM 790 C C . VAL A 1 101 ? 11.703 0.338 -7.253 1.00 98.25 101 VAL A C 1
ATOM 792 O O . VAL A 1 101 ? 12.156 0.051 -8.360 1.00 98.25 101 VAL A O 1
ATOM 795 N N . ARG A 1 102 ? 12.160 1.381 -6.555 1.00 98.25 102 ARG A N 1
ATOM 796 C CA . ARG A 1 102 ? 13.163 2.330 -7.052 1.00 98.25 102 ARG A CA 1
ATOM 797 C C . ARG A 1 102 ? 14.528 1.692 -7.291 1.00 98.25 102 ARG A C 1
ATOM 799 O O . ARG A 1 102 ? 15.208 2.063 -8.244 1.00 98.25 102 ARG A O 1
ATOM 806 N N . THR A 1 103 ? 14.958 0.797 -6.404 1.00 98.00 103 THR A N 1
ATOM 807 C CA . THR A 1 103 ? 16.337 0.278 -6.402 1.00 98.00 103 THR A CA 1
ATOM 808 C C . THR A 1 103 ? 16.484 -1.106 -7.020 1.00 98.00 103 THR A C 1
ATOM 810 O O . THR A 1 103 ? 17.602 -1.470 -7.378 1.00 98.00 103 THR A O 1
ATOM 813 N N . GLN A 1 104 ? 15.394 -1.863 -7.176 1.00 97.75 104 GLN A N 1
ATOM 814 C CA . GLN A 1 104 ? 15.431 -3.234 -7.696 1.00 97.75 104 GLN A CA 1
ATOM 815 C C . GLN A 1 104 ? 14.518 -3.405 -8.915 1.00 97.75 104 GLN A C 1
ATOM 817 O O . GLN A 1 104 ? 15.023 -3.670 -10.004 1.00 97.75 104 GLN A O 1
ATOM 822 N N . VAL A 1 105 ? 13.205 -3.186 -8.769 1.00 97.94 105 VAL A N 1
ATOM 823 C CA . VAL A 1 105 ? 12.219 -3.470 -9.836 1.00 97.94 105 VAL A CA 1
ATOM 824 C C . VAL A 1 105 ? 12.432 -2.586 -11.068 1.00 97.94 105 VAL A C 1
ATOM 826 O O . VAL A 1 105 ? 12.592 -3.096 -12.173 1.00 97.94 105 VAL A O 1
ATOM 829 N N . LEU A 1 106 ? 12.487 -1.261 -10.898 1.00 97.62 106 LEU A N 1
ATOM 830 C CA . LEU A 1 106 ? 12.663 -0.334 -12.020 1.00 97.62 106 LEU A CA 1
ATOM 831 C C . LEU A 1 106 ? 14.004 -0.524 -12.747 1.00 97.62 106 LEU A C 1
ATOM 833 O O . LEU A 1 106 ? 13.995 -0.557 -13.977 1.00 97.62 106 LEU A O 1
ATOM 837 N N . PRO A 1 107 ? 15.152 -0.676 -12.056 1.00 98.12 107 PRO A N 1
ATOM 838 C CA . PRO A 1 107 ? 16.408 -0.999 -12.725 1.00 98.12 107 PRO A CA 1
ATOM 839 C C . PRO A 1 107 ? 16.362 -2.302 -13.528 1.00 98.12 107 PRO A C 1
ATOM 841 O O . PRO A 1 107 ? 16.882 -2.328 -14.641 1.00 98.12 107 PRO A O 1
ATOM 844 N N . ALA A 1 108 ? 15.732 -3.360 -13.006 1.00 98.00 108 ALA A N 1
ATOM 845 C CA . ALA A 1 108 ? 15.557 -4.612 -13.742 1.00 98.00 108 ALA A CA 1
ATOM 846 C C . ALA A 1 108 ? 14.711 -4.410 -15.009 1.00 98.00 108 ALA A C 1
ATOM 848 O O . ALA A 1 108 ? 15.114 -4.825 -16.096 1.00 98.00 108 ALA A O 1
ATOM 849 N N . ALA A 1 109 ? 13.601 -3.679 -14.890 1.00 97.69 109 ALA A N 1
ATOM 850 C CA . ALA A 1 109 ? 12.719 -3.370 -16.009 1.00 97.69 109 ALA A CA 1
ATOM 851 C C . ALA A 1 109 ? 13.407 -2.535 -17.100 1.00 97.69 109 ALA A C 1
ATOM 853 O O . ALA A 1 109 ? 13.255 -2.812 -18.285 1.00 97.69 109 ALA A O 1
ATOM 854 N N . LEU A 1 110 ? 14.209 -1.538 -16.713 1.00 97.69 110 LEU A N 1
ATOM 855 C CA . LEU A 1 110 ? 14.962 -0.701 -17.653 1.00 97.69 110 LEU A CA 1
ATOM 856 C C . LEU A 1 110 ? 16.064 -1.483 -18.380 1.00 97.69 110 LEU A C 1
ATOM 858 O O . LEU A 1 110 ? 16.314 -1.238 -19.561 1.00 97.69 110 LEU A O 1
ATOM 862 N N . ARG A 1 111 ? 16.716 -2.433 -17.698 1.00 97.81 111 ARG A N 1
ATOM 863 C CA . ARG A 1 111 ? 17.694 -3.332 -18.328 1.00 97.81 111 ARG A CA 1
ATOM 864 C C . ARG A 1 111 ? 17.028 -4.225 -19.367 1.00 97.81 111 ARG A C 1
ATOM 866 O O . ARG A 1 111 ? 17.481 -4.236 -20.504 1.00 97.81 111 ARG A O 1
ATOM 873 N N . HIS A 1 112 ? 15.922 -4.872 -19.003 1.00 97.44 112 HIS A N 1
ATOM 874 C CA . HIS A 1 112 ? 15.157 -5.693 -19.937 1.00 97.44 112 HIS A CA 1
ATOM 875 C C . HIS A 1 112 ? 14.653 -4.871 -21.132 1.00 97.44 112 HIS A C 1
ATOM 877 O O . HIS A 1 112 ? 14.854 -5.253 -22.277 1.00 97.44 112 HIS A O 1
ATOM 883 N N . GLN A 1 113 ? 14.114 -3.673 -20.880 1.00 96.88 113 GLN A N 1
ATOM 884 C CA . GLN A 1 113 ? 13.718 -2.730 -21.930 1.00 96.88 113 GLN A CA 1
ATOM 885 C C . GLN A 1 113 ? 14.869 -2.409 -22.891 1.00 96.88 113 GLN A C 1
ATOM 887 O O . GLN A 1 113 ? 14.652 -2.327 -24.097 1.00 96.88 113 GLN A O 1
ATOM 892 N N . THR A 1 114 ? 16.086 -2.231 -22.375 1.00 97.38 114 THR A N 1
ATOM 893 C CA . THR A 1 114 ? 17.264 -1.948 -23.207 1.00 97.38 114 THR A CA 1
ATOM 894 C C . THR A 1 114 ? 17.592 -3.143 -24.100 1.00 97.38 114 THR A C 1
ATOM 896 O O . THR A 1 114 ? 17.761 -2.966 -25.303 1.00 97.38 114 THR A O 1
ATOM 899 N N . GLU A 1 115 ? 17.602 -4.355 -23.542 1.00 96.38 115 GLU A N 1
ATOM 900 C CA . GLU A 1 115 ? 17.872 -5.595 -24.282 1.00 96.38 115 GLU A CA 1
ATOM 901 C C . GLU A 1 115 ? 16.847 -5.834 -25.404 1.00 96.38 115 GLU A C 1
ATOM 903 O O . GLU A 1 115 ? 17.228 -6.146 -26.535 1.00 96.38 115 GLU A O 1
ATOM 908 N N . THR A 1 116 ? 15.554 -5.614 -25.144 1.00 94.94 116 THR A N 1
ATOM 909 C CA . THR A 1 116 ? 14.499 -5.793 -26.156 1.00 94.94 116 THR A CA 1
ATOM 910 C C . THR A 1 116 ? 14.576 -4.734 -27.262 1.00 94.94 116 THR A C 1
ATOM 912 O O . THR A 1 116 ? 14.398 -5.051 -28.439 1.00 94.94 116 THR A O 1
ATOM 915 N N . ILE A 1 117 ? 14.905 -3.481 -26.921 1.00 95.56 117 ILE A N 1
ATOM 916 C CA . ILE A 1 117 ? 15.116 -2.411 -27.912 1.00 95.56 117 ILE A CA 1
ATOM 917 C C . ILE A 1 117 ? 16.332 -2.713 -28.797 1.00 95.56 117 ILE A C 1
ATOM 919 O O . ILE A 1 117 ? 16.271 -2.523 -30.013 1.00 95.56 117 ILE A O 1
ATOM 923 N N . GLU A 1 118 ? 17.433 -3.195 -28.215 1.00 95.94 118 GLU A N 1
ATOM 924 C CA . GLU A 1 118 ? 18.626 -3.591 -28.970 1.00 95.94 118 GLU A CA 1
ATOM 925 C C . GLU A 1 118 ? 18.334 -4.763 -29.917 1.00 95.94 118 GLU A C 1
ATOM 927 O O . GLU A 1 118 ? 18.772 -4.743 -31.071 1.00 95.94 118 GLU A O 1
ATOM 932 N N . ALA A 1 119 ? 17.543 -5.746 -29.476 1.00 93.62 119 ALA A N 1
ATOM 933 C CA . ALA A 1 119 ? 17.107 -6.863 -30.311 1.00 93.62 119 ALA A CA 1
ATOM 934 C C . ALA A 1 119 ? 16.239 -6.406 -31.498 1.00 93.62 119 ALA A C 1
ATOM 936 O O . ALA A 1 119 ? 16.448 -6.861 -32.630 1.00 93.62 119 ALA A O 1
ATOM 937 N N . LEU A 1 120 ? 15.309 -5.470 -31.269 1.00 94.38 120 LEU A N 1
ATOM 938 C CA . LEU A 1 120 ? 14.503 -4.866 -32.333 1.00 94.38 120 LEU A CA 1
ATOM 939 C C . LEU A 1 120 ? 15.394 -4.137 -33.346 1.00 94.38 120 LEU A C 1
ATOM 941 O O . LEU A 1 120 ? 15.322 -4.418 -34.541 1.00 94.38 120 LEU A O 1
ATOM 945 N N . ALA A 1 121 ? 16.296 -3.272 -32.874 1.00 93.62 121 ALA A N 1
ATOM 946 C CA . ALA A 1 121 ? 17.204 -2.520 -33.738 1.00 93.62 121 ALA A CA 1
ATOM 947 C C . ALA A 1 121 ? 18.121 -3.436 -34.571 1.00 93.62 121 ALA A C 1
ATOM 949 O O . ALA A 1 121 ? 18.357 -3.172 -35.750 1.00 93.62 121 ALA A O 1
ATOM 950 N N . ALA A 1 122 ? 18.621 -4.527 -33.983 1.00 94.19 122 ALA A N 1
ATOM 951 C CA . ALA A 1 122 ? 19.440 -5.511 -34.689 1.00 94.19 122 ALA A CA 1
ATOM 952 C C . ALA A 1 122 ? 18.655 -6.270 -35.774 1.00 94.19 122 ALA A C 1
ATOM 954 O O . ALA A 1 122 ? 19.214 -6.587 -36.824 1.00 94.19 122 ALA A O 1
ATOM 955 N N . THR A 1 123 ? 17.369 -6.540 -35.537 1.00 92.12 123 THR A N 1
ATOM 956 C CA . THR A 1 123 ? 16.481 -7.210 -36.501 1.00 92.12 123 THR A CA 1
ATOM 957 C C . THR A 1 123 ? 16.142 -6.292 -37.674 1.00 92.12 123 THR A C 1
ATOM 959 O O . THR A 1 123 ? 16.232 -6.696 -38.833 1.00 92.12 123 THR A O 1
ATOM 962 N N . GLU A 1 124 ? 15.846 -5.025 -37.394 1.00 90.69 124 GLU A N 1
ATOM 963 C CA . GLU A 1 124 ? 15.571 -4.027 -38.431 1.00 90.69 124 GLU A CA 1
ATOM 964 C C . GLU A 1 124 ? 16.817 -3.705 -39.270 1.00 90.69 124 GLU A C 1
ATOM 966 O O . GLU A 1 124 ? 16.710 -3.450 -40.467 1.00 90.69 124 GLU A O 1
ATOM 971 N N . ALA A 1 125 ? 18.018 -3.788 -38.685 1.00 92.62 125 ALA A N 1
ATOM 972 C CA . ALA A 1 125 ? 19.280 -3.566 -39.395 1.00 92.62 125 ALA A CA 1
ATOM 973 C C . ALA A 1 125 ? 19.572 -4.593 -40.508 1.00 92.62 125 ALA A C 1
ATOM 975 O O . ALA A 1 125 ? 20.452 -4.352 -41.338 1.00 92.62 125 ALA A O 1
ATOM 976 N N . VAL A 1 126 ? 18.869 -5.730 -40.528 1.00 93.31 126 VAL A N 1
ATOM 977 C CA . VAL A 1 126 ? 18.959 -6.753 -41.586 1.00 93.31 126 VAL A CA 1
ATOM 978 C C . VAL A 1 126 ? 17.727 -6.770 -42.505 1.00 93.31 126 VAL A C 1
ATOM 980 O O . VAL A 1 126 ? 17.504 -7.762 -43.198 1.00 93.31 126 VAL A O 1
ATOM 983 N N . ASP A 1 127 ? 16.947 -5.681 -42.520 1.00 88.31 127 ASP A N 1
ATOM 984 C CA . ASP A 1 127 ? 15.738 -5.486 -43.339 1.00 88.31 127 ASP A CA 1
ATOM 985 C C . ASP A 1 127 ? 14.639 -6.548 -43.101 1.00 88.31 127 ASP A C 1
ATOM 987 O O . ASP A 1 127 ? 13.871 -6.889 -44.005 1.00 88.31 127 ASP A O 1
ATOM 991 N N . LEU A 1 128 ? 14.553 -7.087 -41.878 1.00 88.94 128 LEU A N 1
ATOM 992 C CA . LEU A 1 128 ? 13.449 -7.946 -41.447 1.00 88.94 128 LEU A CA 1
ATOM 993 C C . LEU A 1 128 ? 12.411 -7.117 -40.685 1.00 88.94 128 LEU A C 1
ATOM 995 O O . LEU A 1 128 ? 12.728 -6.487 -39.679 1.00 88.94 128 LEU A O 1
ATOM 999 N N . GLU A 1 129 ? 11.162 -7.141 -41.147 1.00 84.19 129 GLU A N 1
ATOM 1000 C CA . GLU A 1 129 ? 10.043 -6.507 -40.447 1.00 84.19 129 GLU A CA 1
ATOM 1001 C C . GLU A 1 129 ? 9.490 -7.441 -39.363 1.00 84.19 129 GLU A C 1
ATOM 1003 O O . GLU A 1 129 ? 9.071 -8.563 -39.653 1.00 84.19 129 GLU A O 1
ATOM 1008 N N . THR A 1 130 ? 9.465 -6.963 -38.117 1.00 87.19 130 THR A N 1
ATOM 1009 C CA . THR A 1 130 ? 8.898 -7.668 -36.956 1.00 87.19 130 THR A CA 1
ATOM 1010 C C . THR A 1 130 ? 7.913 -6.763 -36.205 1.00 87.19 130 THR A C 1
ATOM 1012 O O . THR A 1 130 ? 8.234 -6.223 -35.141 1.00 87.19 130 THR A O 1
ATOM 1015 N N . PRO A 1 131 ? 6.703 -6.542 -36.756 1.00 90.38 131 PRO A N 1
ATOM 1016 C CA . PRO A 1 131 ? 5.705 -5.676 -36.129 1.00 90.38 131 PRO A CA 1
ATOM 1017 C C . PRO A 1 131 ? 5.311 -6.148 -34.722 1.00 90.38 131 PRO A C 1
ATOM 1019 O O . PRO A 1 131 ? 5.060 -5.310 -33.861 1.00 90.38 131 PRO A O 1
ATOM 1022 N N . GLU A 1 132 ? 5.332 -7.456 -34.462 1.00 91.88 132 GLU A N 1
ATOM 1023 C CA . GLU A 1 132 ? 5.026 -8.034 -33.150 1.00 91.88 132 GLU A CA 1
ATOM 1024 C C . GLU A 1 132 ? 6.059 -7.618 -32.090 1.00 91.88 132 GLU A C 1
ATOM 1026 O O . GLU A 1 132 ? 5.693 -7.163 -31.012 1.00 91.88 132 GLU A O 1
ATOM 1031 N N . LEU A 1 133 ? 7.356 -7.681 -32.418 1.00 91.12 133 LEU A N 1
ATOM 1032 C CA . LEU A 1 133 ? 8.433 -7.282 -31.502 1.00 91.12 133 LEU A CA 1
ATOM 1033 C C . LEU A 1 133 ? 8.393 -5.777 -31.203 1.00 91.12 133 LEU A C 1
ATOM 1035 O O . LEU A 1 133 ? 8.682 -5.341 -30.089 1.00 91.12 133 LEU A O 1
ATOM 1039 N N . ARG A 1 134 ? 8.032 -4.966 -32.201 1.00 93.44 134 ARG A N 1
ATOM 1040 C CA . ARG A 1 134 ? 7.834 -3.527 -32.011 1.00 93.44 134 ARG A CA 1
ATOM 1041 C C . ARG A 1 134 ? 6.685 -3.247 -31.044 1.00 93.44 134 ARG A C 1
ATOM 1043 O O . ARG A 1 134 ? 6.846 -2.408 -30.160 1.00 93.44 134 ARG A O 1
ATOM 1050 N N . GLU A 1 135 ? 5.565 -3.949 -31.191 1.00 94.88 135 GLU A N 1
ATOM 1051 C CA . GLU A 1 135 ? 4.424 -3.824 -30.283 1.00 94.88 135 GLU A CA 1
ATOM 1052 C C . GLU A 1 135 ? 4.799 -4.229 -28.847 1.00 94.88 135 GLU A C 1
ATOM 1054 O O . GLU A 1 135 ? 4.488 -3.498 -27.908 1.00 94.88 135 GLU A O 1
ATOM 1059 N N . GLU A 1 136 ? 5.542 -5.326 -28.667 1.00 93.75 136 GLU A N 1
ATOM 1060 C CA . GLU A 1 136 ? 6.053 -5.755 -27.354 1.00 93.75 136 GLU A CA 1
ATOM 1061 C C . GLU A 1 136 ? 6.935 -4.681 -26.693 1.00 93.75 136 GLU A C 1
ATOM 1063 O O . GLU A 1 136 ? 6.768 -4.367 -25.511 1.00 93.75 136 GLU A O 1
ATOM 1068 N N . VAL A 1 137 ? 7.846 -4.060 -27.453 1.00 95.50 137 VAL A N 1
ATOM 1069 C CA . VAL A 1 137 ? 8.687 -2.957 -26.955 1.00 95.50 137 VAL A CA 1
ATOM 1070 C C . VAL A 1 137 ? 7.838 -1.755 -26.536 1.00 95.50 137 VAL A C 1
ATOM 1072 O O . VAL A 1 137 ? 8.078 -1.177 -25.475 1.00 95.50 137 VAL A O 1
ATOM 1075 N N . GLU A 1 138 ? 6.849 -1.366 -27.343 1.00 96.19 138 GLU A N 1
ATOM 1076 C CA . GLU A 1 138 ? 5.955 -0.246 -27.029 1.00 96.19 138 GLU A CA 1
ATOM 1077 C C . GLU A 1 138 ? 5.154 -0.503 -25.744 1.00 96.19 138 GLU A C 1
ATOM 1079 O O . GLU A 1 138 ? 5.074 0.377 -24.879 1.00 96.19 138 GLU A O 1
ATOM 1084 N N . GLN A 1 139 ? 4.632 -1.721 -25.575 1.00 96.50 139 GLN A N 1
ATOM 1085 C CA . GLN A 1 139 ? 3.931 -2.140 -24.360 1.00 96.50 139 GLN A CA 1
ATOM 1086 C C . GLN A 1 139 ? 4.851 -2.097 -23.133 1.00 96.50 139 GLN A C 1
ATOM 1088 O O . GLN A 1 139 ? 4.490 -1.500 -22.115 1.00 96.50 139 GLN A O 1
ATOM 1093 N N . LEU A 1 140 ? 6.068 -2.640 -23.234 1.00 96.94 140 LEU A N 1
ATOM 1094 C CA . LEU A 1 140 ? 7.040 -2.633 -22.139 1.00 96.94 140 LEU A CA 1
ATOM 1095 C C . LEU A 1 140 ? 7.441 -1.206 -21.730 1.00 96.94 140 LEU A C 1
ATOM 1097 O O . LEU A 1 140 ? 7.563 -0.901 -20.540 1.00 96.94 140 LEU A O 1
ATOM 1101 N N . VAL A 1 141 ? 7.624 -0.302 -22.697 1.00 97.38 141 VAL A N 1
ATOM 1102 C CA . VAL A 1 141 ? 7.900 1.119 -22.423 1.00 97.38 141 VAL A CA 1
ATOM 1103 C C . VAL A 1 141 ? 6.753 1.764 -21.647 1.00 97.38 141 VAL A C 1
ATOM 1105 O O . VAL A 1 141 ? 7.004 2.484 -20.674 1.00 97.38 141 VAL A O 1
ATOM 1108 N N . GLU A 1 142 ? 5.505 1.482 -22.018 1.00 98.00 142 GLU A N 1
ATOM 1109 C CA . GLU A 1 142 ? 4.334 2.007 -21.315 1.00 98.00 142 GLU A CA 1
ATOM 1110 C C . GLU A 1 142 ? 4.201 1.449 -19.889 1.00 98.00 142 GLU A C 1
ATOM 1112 O O . GLU A 1 142 ? 3.903 2.205 -18.957 1.00 98.00 142 GLU A O 1
ATOM 1117 N N . MET A 1 143 ? 4.480 0.159 -19.686 1.00 98.00 143 MET A N 1
ATOM 1118 C CA . MET A 1 143 ? 4.475 -0.471 -18.359 1.00 98.00 143 MET A CA 1
ATOM 1119 C C . MET A 1 143 ? 5.528 0.154 -17.439 1.00 98.00 143 MET A C 1
ATOM 1121 O O . MET A 1 143 ? 5.220 0.541 -16.307 1.00 98.00 143 MET A O 1
ATOM 1125 N N . VAL A 1 144 ? 6.758 0.341 -17.934 1.00 98.12 144 VAL A N 1
ATOM 1126 C CA . VAL A 1 144 ? 7.832 1.009 -17.181 1.00 98.12 144 VAL A CA 1
ATOM 1127 C C . VAL A 1 144 ? 7.441 2.446 -16.836 1.00 98.12 144 VAL A C 1
ATOM 1129 O O . VAL A 1 144 ? 7.599 2.867 -15.687 1.00 98.12 144 VAL A O 1
ATOM 1132 N N . ARG A 1 145 ? 6.880 3.195 -17.795 1.00 98.25 145 ARG A N 1
ATOM 1133 C CA . ARG A 1 145 ? 6.392 4.564 -17.567 1.00 98.25 145 ARG A CA 1
ATOM 1134 C C . ARG A 1 145 ? 5.300 4.605 -16.500 1.00 98.25 145 ARG A C 1
ATOM 1136 O O . ARG A 1 145 ? 5.335 5.461 -15.614 1.00 98.25 145 ARG A O 1
ATOM 1143 N N . THR A 1 146 ? 4.352 3.675 -16.562 1.00 98.38 146 THR A N 1
ATOM 1144 C CA . THR A 1 146 ? 3.270 3.544 -15.581 1.00 98.38 146 THR A CA 1
ATOM 1145 C C . THR A 1 146 ? 3.831 3.271 -14.188 1.00 98.38 146 THR A C 1
ATOM 1147 O O . THR A 1 146 ? 3.482 3.984 -13.246 1.00 98.38 146 THR A O 1
ATOM 1150 N N . CYS A 1 147 ? 4.759 2.321 -14.051 1.00 98.31 147 CYS A N 1
ATOM 1151 C CA . CYS A 1 147 ? 5.418 2.023 -12.779 1.00 98.31 147 CYS A CA 1
ATOM 1152 C C . CYS A 1 147 ? 6.156 3.250 -12.213 1.00 98.31 147 CYS A C 1
ATOM 1154 O O . CYS A 1 147 ? 5.966 3.604 -11.049 1.00 98.31 147 CYS A O 1
ATOM 1156 N N . GLN A 1 148 ? 6.921 3.973 -13.041 1.00 98.31 148 GLN A N 1
ATOM 1157 C CA . GLN A 1 148 ? 7.599 5.214 -12.638 1.00 98.31 148 GLN A CA 1
ATOM 1158 C C . GLN A 1 148 ? 6.615 6.294 -12.166 1.00 98.31 148 GLN A C 1
ATOM 1160 O O . GLN A 1 148 ? 6.851 6.945 -11.147 1.00 98.31 148 GLN A O 1
ATOM 1165 N N . SER A 1 149 ? 5.502 6.477 -12.882 1.00 98.44 149 SER A N 1
ATOM 1166 C CA . SER A 1 149 ? 4.471 7.449 -12.510 1.00 98.44 149 SER A CA 1
ATOM 1167 C C . SER A 1 149 ? 3.798 7.091 -11.185 1.00 98.44 149 SER A C 1
ATOM 1169 O O . SER A 1 149 ? 3.582 7.973 -10.354 1.00 98.44 149 SER A O 1
ATOM 1171 N N . ARG A 1 150 ? 3.469 5.813 -10.967 1.00 98.44 150 ARG A N 1
ATOM 1172 C CA . ARG A 1 150 ? 2.840 5.344 -9.722 1.00 98.44 150 ARG A CA 1
ATOM 1173 C C . ARG A 1 150 ? 3.811 5.404 -8.539 1.00 98.44 150 ARG A C 1
ATOM 1175 O O . ARG A 1 150 ? 3.401 5.774 -7.442 1.00 98.44 150 ARG A O 1
ATOM 1182 N N . LEU A 1 151 ? 5.104 5.153 -8.767 1.00 98.50 151 LEU A N 1
ATOM 1183 C CA . LEU A 1 151 ? 6.150 5.347 -7.760 1.00 98.50 151 LEU A CA 1
ATOM 1184 C C . LEU A 1 151 ? 6.215 6.812 -7.313 1.00 98.50 151 LEU A C 1
ATOM 1186 O O . LEU A 1 151 ? 6.164 7.094 -6.118 1.00 98.50 151 LEU A O 1
ATOM 1190 N N . ALA A 1 152 ? 6.273 7.741 -8.271 1.00 98.12 152 ALA A N 1
ATOM 1191 C CA . ALA A 1 152 ? 6.298 9.171 -7.976 1.00 98.12 152 ALA A CA 1
ATOM 1192 C C . ALA A 1 152 ? 5.021 9.635 -7.251 1.00 98.12 152 ALA A C 1
ATOM 1194 O O . ALA A 1 152 ? 5.091 10.484 -6.363 1.00 98.12 152 ALA A O 1
ATOM 1195 N N . ALA A 1 153 ? 3.861 9.065 -7.596 1.00 97.88 153 ALA A N 1
ATOM 1196 C CA . ALA A 1 153 ? 2.607 9.337 -6.903 1.00 97.88 153 ALA A CA 1
ATOM 1197 C C . ALA A 1 153 ? 2.657 8.882 -5.435 1.00 97.88 153 ALA A C 1
ATOM 1199 O O . ALA A 1 153 ? 2.340 9.678 -4.551 1.00 97.88 153 ALA A O 1
ATOM 1200 N N . LEU A 1 154 ? 3.115 7.655 -5.154 1.00 97.94 154 LEU A N 1
ATOM 1201 C CA . LEU A 1 154 ? 3.269 7.165 -3.780 1.00 97.94 154 LEU A CA 1
ATOM 1202 C C . LEU A 1 154 ? 4.246 8.041 -2.980 1.00 97.94 154 LEU A C 1
ATOM 1204 O O . LEU A 1 154 ? 3.924 8.472 -1.875 1.00 97.94 154 LEU A O 1
ATOM 1208 N N . GLU A 1 155 ? 5.398 8.388 -3.548 1.00 97.06 155 GLU A N 1
ATOM 1209 C CA . GLU A 1 155 ? 6.366 9.278 -2.892 1.00 97.06 155 GLU A CA 1
ATOM 1210 C C . GLU A 1 155 ? 5.793 10.664 -2.596 1.00 97.06 155 GLU A C 1
ATOM 1212 O O . GLU A 1 155 ? 6.046 11.220 -1.526 1.00 97.06 155 GLU A O 1
ATOM 1217 N N . ALA A 1 156 ? 4.980 11.210 -3.503 1.00 96.38 156 ALA A N 1
ATOM 1218 C CA . ALA A 1 156 ? 4.297 12.474 -3.269 1.00 96.38 156 ALA A CA 1
ATOM 1219 C C . ALA A 1 156 ? 3.326 12.383 -2.083 1.00 96.38 156 ALA A C 1
ATOM 1221 O O . ALA A 1 156 ? 3.265 13.324 -1.293 1.00 96.38 156 ALA A O 1
ATOM 1222 N N . THR A 1 157 ? 2.612 11.260 -1.916 1.00 94.88 157 THR A N 1
ATOM 1223 C CA . THR A 1 157 ? 1.736 11.059 -0.745 1.00 94.88 157 THR A CA 1
ATOM 1224 C C . THR A 1 157 ? 2.526 10.977 0.562 1.00 94.88 157 THR A C 1
ATOM 1226 O O . THR A 1 157 ? 2.118 11.573 1.554 1.00 94.88 157 THR A O 1
ATOM 1229 N N . LEU A 1 158 ? 3.697 10.330 0.554 1.00 92.88 158 LEU A N 1
ATOM 1230 C CA . LEU A 1 158 ? 4.579 10.230 1.725 1.00 92.88 158 LEU A CA 1
ATOM 1231 C C . LEU A 1 158 ? 5.282 11.556 2.062 1.00 92.88 158 LEU A C 1
ATOM 1233 O O . LEU A 1 158 ? 5.661 11.786 3.208 1.00 92.88 158 LEU A O 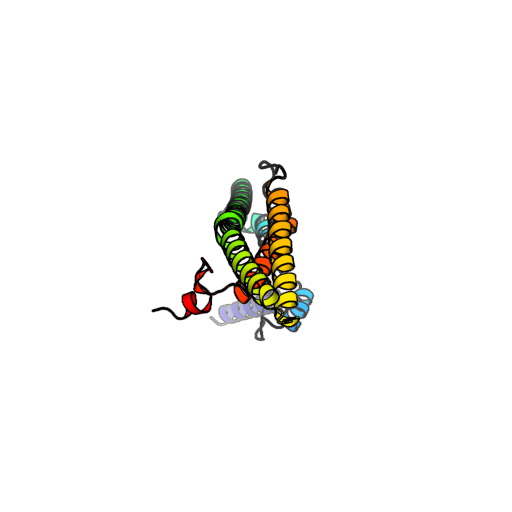1
ATOM 1237 N N . GLY A 1 159 ? 5.461 12.438 1.075 1.00 86.56 159 GLY A N 1
ATOM 1238 C CA . GLY A 1 159 ? 6.075 13.755 1.254 1.00 86.56 159 GLY A CA 1
ATOM 1239 C C . GLY A 1 159 ? 5.155 14.813 1.874 1.00 86.56 159 GLY A C 1
ATOM 1240 O O . GLY A 1 159 ? 5.627 15.900 2.216 1.00 86.56 159 GLY A O 1
ATOM 1241 N N . VAL A 1 160 ? 3.854 14.536 2.020 1.00 86.12 160 VAL A N 1
ATOM 1242 C CA . VAL A 1 160 ? 2.912 15.463 2.657 1.00 86.12 160 VAL A CA 1
ATOM 1243 C C . VAL A 1 160 ? 3.190 15.496 4.166 1.00 86.12 160 VAL A C 1
ATOM 1245 O O . VAL A 1 160 ? 3.138 14.457 4.815 1.00 86.12 160 VAL A O 1
ATOM 1248 N N . PRO A 1 161 ? 3.455 16.668 4.777 1.00 75.44 161 PRO A N 1
ATOM 1249 C CA . PRO A 1 161 ? 3.645 16.749 6.219 1.00 75.44 161 PRO A CA 1
ATOM 1250 C C . PRO A 1 161 ? 2.398 16.262 6.958 1.00 75.44 161 PRO A C 1
ATOM 1252 O O . PRO A 1 161 ? 1.291 16.752 6.724 1.00 75.44 161 PRO A O 1
ATOM 1255 N N . HIS A 1 162 ? 2.580 15.320 7.877 1.00 72.19 162 HIS A N 1
ATOM 1256 C CA . HIS A 1 162 ? 1.501 14.815 8.716 1.00 72.19 162 HIS A CA 1
ATOM 1257 C C . HIS A 1 162 ? 1.636 15.357 10.130 1.00 72.19 162 HIS A C 1
ATOM 1259 O O . HIS A 1 162 ? 2.717 15.342 10.722 1.00 72.19 162 HIS A O 1
ATOM 1265 N N . ASP A 1 163 ? 0.521 15.826 10.682 1.00 70.94 163 ASP A N 1
ATOM 1266 C CA . ASP A 1 163 ? 0.472 16.236 12.074 1.00 70.94 163 ASP A CA 1
ATOM 1267 C C . ASP A 1 163 ? 0.541 14.996 12.975 1.00 70.94 163 ASP A C 1
ATOM 1269 O O . ASP A 1 163 ? -0.408 14.217 13.099 1.00 70.94 163 ASP A O 1
ATOM 1273 N N . THR A 1 164 ? 1.692 14.799 13.613 1.00 67.12 164 THR A N 1
ATOM 1274 C CA . THR A 1 164 ? 1.918 13.694 14.550 1.00 67.12 164 THR A CA 1
ATOM 1275 C C . THR A 1 164 ? 1.166 13.880 15.865 1.00 67.12 164 THR A C 1
ATOM 1277 O O . THR A 1 164 ? 1.048 12.925 16.631 1.00 67.12 164 THR A O 1
ATOM 1280 N N . THR A 1 165 ? 0.617 15.072 16.125 1.00 72.88 165 THR A N 1
ATOM 1281 C CA . THR A 1 165 ? -0.162 15.355 17.336 1.00 72.88 165 THR A CA 1
ATOM 1282 C C . THR A 1 165 ? -1.596 14.824 17.263 1.00 72.88 165 THR A C 1
ATOM 1284 O O . THR A 1 165 ? -2.241 14.678 18.302 1.00 72.88 165 THR A O 1
ATOM 1287 N N . ALA A 1 166 ? -2.068 14.430 16.071 1.00 83.94 166 ALA A N 1
ATOM 1288 C CA . ALA A 1 166 ? -3.373 13.805 15.857 1.00 83.94 166 ALA A CA 1
ATOM 1289 C C . ALA A 1 166 ? -3.261 12.425 15.163 1.00 83.94 166 ALA A C 1
ATOM 1291 O O . ALA A 1 166 ? -3.616 12.289 13.986 1.00 83.94 166 ALA A O 1
ATOM 1292 N N . PRO A 1 167 ? -2.840 11.357 15.880 1.00 85.75 167 PRO A N 1
ATOM 1293 C CA . PRO A 1 167 ? -2.615 10.029 15.295 1.00 85.75 167 PRO A CA 1
ATOM 1294 C C . PRO A 1 167 ? -3.815 9.441 14.544 1.00 85.75 167 PRO A C 1
ATOM 1296 O O . PRO A 1 167 ? -3.632 8.748 13.548 1.00 85.75 167 PRO A O 1
ATOM 1299 N N . THR A 1 168 ? -5.044 9.744 14.969 1.00 89.12 168 THR A N 1
ATOM 1300 C CA . THR A 1 168 ? -6.264 9.278 14.291 1.00 89.12 168 THR A CA 1
ATOM 1301 C C . THR A 1 168 ? -6.421 9.876 12.892 1.00 89.12 168 THR A C 1
ATOM 1303 O O . THR A 1 168 ? -6.768 9.155 11.961 1.00 89.12 168 THR A O 1
ATOM 1306 N N . GLN A 1 169 ? -6.154 11.176 12.725 1.00 90.19 169 GLN A N 1
ATOM 1307 C CA . GLN A 1 169 ? -6.256 11.843 11.420 1.00 90.19 169 GLN A CA 1
ATOM 1308 C C . GLN A 1 169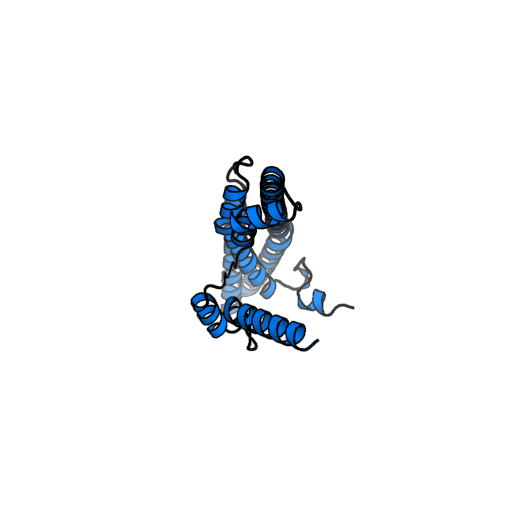 ? -5.166 11.342 10.476 1.00 90.19 169 GLN A C 1
ATOM 1310 O O . GLN A 1 169 ? -5.423 11.071 9.306 1.00 90.19 169 GLN A O 1
ATOM 1315 N N . HIS A 1 170 ? -3.963 11.140 11.012 1.00 91.75 170 HIS A N 1
ATOM 1316 C CA . HIS A 1 170 ? -2.872 10.532 10.267 1.00 91.75 170 HIS A CA 1
ATOM 1317 C C . HIS A 1 170 ? -3.238 9.108 9.813 1.00 91.75 170 HIS A C 1
ATOM 1319 O O . HIS A 1 170 ? -3.091 8.783 8.640 1.00 91.75 170 HIS A O 1
ATOM 1325 N N . ALA A 1 171 ? -3.810 8.280 10.693 1.00 93.44 171 ALA A N 1
ATOM 1326 C CA . ALA A 1 171 ? -4.245 6.930 10.338 1.00 93.44 171 ALA A CA 1
ATOM 1327 C C . ALA A 1 171 ? -5.315 6.920 9.230 1.00 93.44 171 ALA A C 1
ATOM 1329 O O . ALA A 1 171 ? -5.261 6.074 8.337 1.00 93.44 171 ALA A O 1
ATOM 1330 N N . GLN A 1 172 ? -6.259 7.867 9.266 1.00 93.56 172 GLN A N 1
ATOM 1331 C CA . GLN A 1 172 ? -7.265 8.052 8.214 1.00 93.56 172 GLN A CA 1
ATOM 1332 C C . GLN A 1 172 ? -6.621 8.438 6.881 1.00 93.56 172 GLN A C 1
ATOM 1334 O O .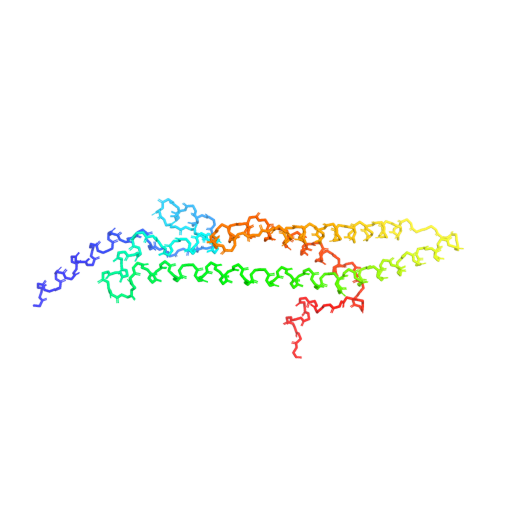 GLN A 1 172 ? -6.915 7.811 5.870 1.00 93.56 172 GLN A O 1
ATOM 1339 N N . TYR A 1 173 ? -5.683 9.390 6.881 1.00 93.88 173 TYR A N 1
ATOM 1340 C CA . TYR A 1 173 ? -4.948 9.766 5.672 1.00 93.88 173 TYR A CA 1
ATOM 1341 C C . TYR A 1 173 ? -4.209 8.574 5.050 1.00 93.88 173 TYR A C 1
ATOM 1343 O O . TYR A 1 173 ? -4.325 8.330 3.849 1.00 93.88 173 TYR A O 1
ATOM 1351 N N . LEU A 1 174 ? -3.499 7.790 5.868 1.00 94.81 174 LEU A N 1
ATOM 1352 C CA . LEU A 1 174 ? -2.783 6.607 5.390 1.00 94.81 174 LEU A CA 1
ATOM 1353 C C . LEU A 1 174 ? -3.735 5.565 4.792 1.00 94.81 174 LEU A C 1
ATOM 1355 O O . LEU A 1 174 ? -3.440 4.993 3.747 1.00 94.81 174 LEU A O 1
ATOM 1359 N N . ARG A 1 175 ? -4.894 5.347 5.426 1.00 95.00 175 ARG A N 1
ATOM 1360 C CA . ARG A 1 175 ? -5.943 4.455 4.916 1.00 95.00 175 ARG A CA 1
ATOM 1361 C C . ARG A 1 175 ? -6.516 4.929 3.584 1.00 95.00 175 ARG A C 1
ATOM 1363 O O . ARG A 1 175 ? -6.680 4.116 2.685 1.00 95.00 175 ARG A O 1
ATOM 1370 N N . ASP A 1 176 ? -6.834 6.214 3.481 1.00 95.25 176 ASP A N 1
ATOM 1371 C CA . ASP A 1 176 ? -7.612 6.755 2.364 1.00 95.25 176 ASP A CA 1
ATOM 1372 C C . ASP A 1 176 ? -6.736 7.182 1.176 1.00 95.25 176 ASP A C 1
ATOM 1374 O O . ASP A 1 176 ? -7.243 7.313 0.067 1.00 95.25 176 ASP A O 1
ATOM 1378 N N . THR A 1 177 ? -5.433 7.398 1.394 1.00 95.56 177 THR A N 1
ATOM 1379 C CA . THR A 1 177 ? -4.515 7.940 0.375 1.00 95.56 177 THR A CA 1
ATOM 1380 C C . THR A 1 177 ? -3.308 7.038 0.127 1.00 95.56 177 THR A C 1
ATOM 1382 O O . THR A 1 177 ? -3.045 6.673 -1.016 1.00 95.56 177 THR A O 1
ATOM 1385 N N . VAL A 1 178 ? -2.581 6.644 1.181 1.00 96.62 178 VAL A N 1
ATOM 1386 C CA . VAL A 1 178 ? -1.320 5.894 1.025 1.00 96.62 178 VAL A CA 1
ATOM 1387 C C . VAL A 1 178 ? -1.571 4.434 0.652 1.00 96.62 178 VAL A C 1
ATOM 1389 O O . VAL A 1 178 ? -0.939 3.942 -0.274 1.00 96.62 178 VAL A O 1
ATOM 1392 N N . ILE A 1 179 ? -2.519 3.746 1.302 1.00 97.19 179 ILE A N 1
ATOM 1393 C CA . ILE A 1 179 ? -2.854 2.350 0.964 1.00 97.19 179 ILE A CA 1
ATOM 1394 C C . ILE A 1 179 ? -3.300 2.206 -0.502 1.00 97.19 179 ILE A C 1
ATOM 1396 O O . ILE A 1 179 ? -2.762 1.328 -1.177 1.00 97.19 179 ILE A O 1
ATOM 1400 N N . PRO A 1 180 ? -4.219 3.039 -1.032 1.00 97.81 180 PRO A N 1
ATOM 1401 C CA . PRO A 1 180 ? -4.554 3.002 -2.453 1.00 97.81 180 PRO A CA 1
ATOM 1402 C C . PRO A 1 180 ? -3.338 3.223 -3.361 1.00 97.81 180 PRO A C 1
ATOM 1404 O O . PRO A 1 180 ? -3.115 2.428 -4.265 1.00 97.81 180 PRO A O 1
ATOM 1407 N N . ALA A 1 181 ? -2.486 4.213 -3.069 1.00 98.19 181 ALA A N 1
ATOM 1408 C CA . ALA A 1 181 ? -1.277 4.460 -3.860 1.00 98.19 181 ALA A CA 1
ATOM 1409 C C . ALA A 1 181 ? -0.272 3.290 -3.808 1.00 98.19 181 ALA A C 1
ATOM 1411 O O . ALA A 1 181 ? 0.386 2.989 -4.805 1.00 98.19 181 ALA A O 1
ATOM 1412 N N . MET A 1 182 ? -0.164 2.598 -2.667 1.00 98.56 182 MET A N 1
ATOM 1413 C CA . MET A 1 182 ? 0.623 1.366 -2.546 1.00 98.56 182 MET A CA 1
ATOM 1414 C C . MET A 1 182 ? 0.033 0.229 -3.388 1.00 98.56 182 MET A C 1
ATOM 1416 O O . MET A 1 182 ? 0.786 -0.508 -4.020 1.00 98.56 182 MET A O 1
ATOM 1420 N N . ALA A 1 183 ? -1.295 0.075 -3.403 1.00 98.44 183 ALA A N 1
ATOM 1421 C CA . ALA A 1 183 ? -1.969 -0.931 -4.221 1.00 98.44 183 ALA A CA 1
ATOM 1422 C C . ALA A 1 183 ? -1.763 -0.663 -5.719 1.00 98.44 183 ALA A C 1
ATOM 1424 O O . ALA A 1 183 ? -1.418 -1.584 -6.457 1.00 98.44 183 ALA A O 1
ATOM 1425 N N . ASP A 1 184 ? -1.871 0.598 -6.141 1.00 98.44 184 ASP A N 1
ATOM 1426 C CA . ASP A 1 184 ? -1.607 1.009 -7.519 1.00 98.44 184 ASP A CA 1
ATOM 1427 C C . ASP A 1 184 ? -0.148 0.722 -7.906 1.00 98.44 184 ASP A C 1
ATOM 1429 O O . ASP A 1 184 ? 0.123 0.134 -8.954 1.00 98.44 184 ASP A O 1
ATOM 1433 N N . LEU A 1 185 ? 0.827 1.108 -7.076 1.00 98.56 185 LEU A N 1
ATOM 1434 C CA . LEU A 1 185 ? 2.235 0.824 -7.365 1.00 98.56 185 LEU A CA 1
ATOM 1435 C C . LEU A 1 185 ? 2.502 -0.682 -7.456 1.00 98.56 185 LEU A C 1
ATOM 1437 O O . LEU A 1 185 ? 3.223 -1.121 -8.352 1.00 98.56 185 LEU A O 1
ATOM 1441 N N . ARG A 1 186 ? 1.900 -1.460 -6.552 1.00 98.06 186 ARG A N 1
ATOM 1442 C CA . ARG A 1 186 ? 1.998 -2.915 -6.559 1.00 98.06 186 ARG A CA 1
ATOM 1443 C C . ARG A 1 186 ? 1.466 -3.510 -7.857 1.00 98.06 186 ARG A C 1
ATOM 1445 O O . ARG A 1 186 ? 2.182 -4.284 -8.467 1.00 98.06 186 ARG A O 1
ATOM 1452 N N . GLU A 1 187 ? 0.275 -3.125 -8.306 1.00 98.25 187 GLU A N 1
ATOM 1453 C CA . GLU A 1 187 ? -0.298 -3.642 -9.557 1.00 98.25 187 GLU A CA 1
ATOM 1454 C C . GLU A 1 187 ? 0.633 -3.386 -10.756 1.00 98.25 187 GLU A C 1
ATOM 1456 O O . GLU A 1 187 ? 0.837 -4.272 -11.579 1.00 98.25 187 GLU A O 1
ATOM 1461 N N . ALA A 1 188 ? 1.271 -2.212 -10.833 1.00 97.94 188 ALA A N 1
ATOM 1462 C CA . ALA A 1 188 ? 2.224 -1.935 -11.911 1.00 97.94 188 ALA A CA 1
ATOM 1463 C C . ALA A 1 188 ? 3.534 -2.731 -11.793 1.00 97.94 188 ALA A C 1
ATOM 1465 O O . ALA A 1 188 ? 4.149 -3.037 -12.811 1.00 97.94 188 ALA A O 1
ATOM 1466 N N . ALA A 1 189 ? 3.986 -3.041 -10.576 1.00 97.38 189 ALA A N 1
ATOM 1467 C CA . ALA A 1 189 ? 5.146 -3.904 -10.367 1.00 97.38 189 ALA A CA 1
ATOM 1468 C C . ALA A 1 189 ? 4.824 -5.378 -10.676 1.00 97.38 189 ALA A C 1
ATOM 1470 O O . ALA A 1 189 ? 5.636 -6.042 -11.313 1.00 97.38 189 ALA A O 1
ATOM 1471 N N . ASP A 1 190 ? 3.641 -5.850 -10.277 1.00 96.56 190 ASP A N 1
ATOM 1472 C CA . ASP A 1 190 ? 3.146 -7.203 -10.548 1.00 96.56 190 ASP A CA 1
ATOM 1473 C C . ASP A 1 190 ? 2.973 -7.417 -12.067 1.00 96.56 190 ASP A C 1
ATOM 1475 O O . ASP A 1 190 ? 3.335 -8.471 -12.580 1.00 96.56 190 ASP A O 1
ATOM 1479 N N . GLU A 1 191 ? 2.506 -6.408 -12.817 1.00 96.44 191 GLU A N 1
ATOM 1480 C CA . GLU A 1 191 ? 2.456 -6.478 -14.287 1.00 96.44 191 GLU A CA 1
ATOM 1481 C C . GLU A 1 191 ? 3.864 -6.596 -14.892 1.00 96.44 191 GLU A C 1
ATOM 1483 O O . GLU A 1 191 ? 4.102 -7.445 -15.745 1.00 96.44 191 GLU A O 1
ATOM 1488 N N . LEU A 1 192 ? 4.832 -5.803 -14.417 1.00 96.88 192 LEU A N 1
ATOM 1489 C CA . LEU A 1 192 ? 6.221 -5.886 -14.887 1.00 96.88 192 LEU A CA 1
ATOM 1490 C C . LEU A 1 192 ? 6.852 -7.270 -14.640 1.00 96.88 192 LEU A C 1
ATOM 1492 O O . LEU A 1 192 ? 7.623 -7.731 -15.482 1.00 96.88 192 LEU A O 1
ATOM 1496 N N . GLU A 1 193 ? 6.516 -7.945 -13.535 1.00 96.44 193 GLU A N 1
ATOM 1497 C CA . GLU A 1 193 ? 6.999 -9.303 -13.222 1.00 96.44 193 GLU A CA 1
ATOM 1498 C C . GLU A 1 193 ? 6.665 -10.317 -14.327 1.00 96.44 193 GLU A C 1
ATOM 1500 O O . GLU A 1 193 ? 7.433 -11.252 -14.564 1.00 96.44 193 GLU A O 1
ATOM 1505 N N . LEU A 1 194 ? 5.526 -10.141 -15.006 1.00 94.38 194 LEU A N 1
ATOM 1506 C CA . LEU A 1 194 ? 5.048 -11.064 -16.036 1.00 94.38 194 LEU A CA 1
ATOM 1507 C C . LEU A 1 194 ? 5.819 -10.945 -17.355 1.00 94.38 194 LEU A C 1
ATOM 1509 O O . LEU A 1 194 ? 5.894 -11.925 -18.096 1.00 94.38 194 LEU A O 1
ATOM 1513 N N . HIS A 1 195 ? 6.377 -9.767 -17.641 1.00 94.31 195 HIS A N 1
ATOM 1514 C CA . HIS A 1 195 ? 7.027 -9.464 -18.923 1.00 94.31 195 HIS A CA 1
ATOM 1515 C C . HIS A 1 195 ? 8.551 -9.448 -18.839 1.00 94.31 195 HIS A C 1
ATOM 1517 O O . HIS A 1 195 ? 9.220 -9.645 -19.846 1.00 94.31 195 HIS A O 1
ATOM 1523 N N . ILE A 1 196 ? 9.121 -9.223 -17.654 1.00 95.44 196 ILE A N 1
ATOM 1524 C CA . ILE A 1 196 ? 10.574 -9.188 -17.480 1.00 95.44 196 ILE A CA 1
ATOM 1525 C C . ILE A 1 196 ? 11.145 -10.606 -17.437 1.00 95.44 196 ILE A C 1
ATOM 1527 O O . ILE A 1 196 ? 10.611 -11.504 -16.783 1.00 95.44 196 ILE A O 1
ATOM 1531 N N . ALA A 1 197 ? 12.282 -10.785 -18.112 1.00 94.69 197 ALA A N 1
ATOM 1532 C CA . ALA A 1 197 ? 13.027 -12.034 -18.093 1.00 94.69 197 ALA A CA 1
ATOM 1533 C C . ALA A 1 197 ? 13.380 -12.473 -16.656 1.00 94.69 197 ALA A C 1
ATOM 1535 O O . ALA A 1 197 ? 13.796 -11.673 -15.816 1.00 94.69 197 ALA A O 1
ATOM 1536 N N . ASP A 1 198 ? 13.210 -13.767 -16.383 1.00 93.44 198 ASP A N 1
ATOM 1537 C CA . ASP A 1 198 ? 13.345 -14.362 -15.047 1.00 93.44 198 ASP A CA 1
ATOM 1538 C C . ASP A 1 198 ? 14.736 -14.155 -14.425 1.00 93.44 198 ASP A C 1
ATOM 1540 O O . ASP A 1 198 ? 14.858 -13.923 -13.229 1.00 93.44 198 ASP A O 1
ATOM 1544 N N . ASP A 1 199 ? 15.784 -14.154 -15.248 1.00 94.19 199 ASP A N 1
ATOM 1545 C CA . ASP A 1 199 ? 17.174 -13.937 -14.840 1.00 94.19 199 ASP A CA 1
ATOM 1546 C C . ASP A 1 199 ? 17.492 -12.477 -14.475 1.00 94.19 199 ASP A C 1
ATOM 1548 O O . ASP A 1 199 ? 18.452 -12.210 -13.744 1.00 94.19 199 ASP A O 1
ATOM 1552 N N . LEU A 1 200 ? 16.692 -11.527 -14.967 1.00 95.69 200 LEU A N 1
ATOM 1553 C CA . LEU A 1 200 ? 16.788 -10.112 -14.615 1.00 95.69 200 LEU A CA 1
ATOM 1554 C C . LEU A 1 200 ? 15.915 -9.741 -13.415 1.00 95.69 200 LEU A C 1
ATOM 1556 O O . LEU A 1 200 ? 16.182 -8.721 -12.771 1.00 95.69 200 LEU A O 1
ATOM 1560 N N . TRP A 1 201 ? 14.878 -10.528 -13.120 1.00 96.50 201 TRP A N 1
ATOM 1561 C CA . TRP A 1 201 ? 13.939 -10.223 -12.050 1.00 96.50 201 TRP A CA 1
ATOM 1562 C C . TRP A 1 201 ? 14.601 -10.400 -10.667 1.00 96.50 201 TRP A C 1
ATOM 1564 O O . TRP A 1 201 ? 15.104 -11.475 -10.347 1.00 96.50 201 TRP A O 1
ATOM 1574 N N . PRO A 1 202 ? 14.645 -9.355 -9.818 1.00 95.00 202 PRO A N 1
ATOM 1575 C CA . PRO A 1 202 ? 15.479 -9.368 -8.615 1.00 95.00 202 PRO A CA 1
ATOM 1576 C C . PRO A 1 202 ? 14.800 -9.986 -7.385 1.00 95.00 202 PRO A C 1
ATOM 1578 O O . PRO A 1 202 ? 15.463 -10.196 -6.368 1.00 95.00 202 PRO A O 1
ATOM 1581 N N . LEU A 1 203 ? 13.487 -10.221 -7.437 1.00 94.56 203 LEU A N 1
ATOM 1582 C CA . LEU A 1 203 ? 12.688 -10.677 -6.301 1.00 94.56 203 LEU A CA 1
ATOM 1583 C C . LEU A 1 203 ? 12.229 -12.122 -6.514 1.00 94.56 203 LEU A C 1
ATOM 1585 O O . LEU A 1 203 ? 11.891 -12.482 -7.637 1.00 94.56 203 LEU A O 1
ATOM 1589 N N . PRO A 1 204 ? 12.156 -12.947 -5.456 1.00 92.75 204 PRO A N 1
ATOM 1590 C CA . PRO A 1 204 ? 11.619 -14.291 -5.591 1.00 92.75 204 PRO A CA 1
ATOM 1591 C C . PRO A 1 204 ? 10.133 -14.229 -5.958 1.00 92.75 204 PRO A C 1
ATOM 1593 O O . PRO A 1 204 ? 9.345 -13.555 -5.285 1.00 92.75 204 PRO A O 1
ATOM 1596 N N . LYS A 1 205 ? 9.741 -14.963 -6.997 1.00 91.06 205 LYS A N 1
ATOM 1597 C CA . LYS A 1 205 ? 8.346 -15.057 -7.436 1.00 91.06 205 LYS A CA 1
ATOM 1598 C C . LYS A 1 205 ? 7.519 -15.825 -6.412 1.00 91.06 205 LYS A C 1
ATOM 1600 O O . LYS A 1 205 ? 8.026 -16.661 -5.656 1.00 91.06 205 LYS A O 1
ATOM 1605 N N . TYR A 1 206 ? 6.203 -15.614 -6.412 1.00 87.94 206 TYR A N 1
ATOM 1606 C CA . TYR A 1 206 ? 5.300 -16.310 -5.484 1.00 87.94 206 TYR A CA 1
ATOM 1607 C C . TYR A 1 206 ? 5.424 -17.837 -5.543 1.00 87.94 206 TYR A C 1
ATOM 1609 O O . TYR A 1 206 ? 5.357 -18.502 -4.510 1.00 87.94 206 TYR A O 1
ATOM 1617 N N . GLN A 1 207 ? 5.636 -18.400 -6.733 1.00 87.38 207 GLN A N 1
ATOM 1618 C CA . GLN A 1 207 ? 5.817 -19.843 -6.900 1.00 87.38 207 GLN A CA 1
ATOM 1619 C C . GLN A 1 207 ? 7.075 -20.343 -6.181 1.00 87.38 207 GLN A C 1
ATOM 1621 O O . GLN A 1 207 ? 7.033 -21.380 -5.523 1.00 87.38 207 GLN A O 1
ATOM 1626 N N . GLU A 1 208 ? 8.166 -19.584 -6.242 1.00 89.25 208 GLU A N 1
ATOM 1627 C CA . GLU A 1 208 ? 9.424 -19.924 -5.582 1.00 89.25 208 GLU A CA 1
ATOM 1628 C C . GLU A 1 208 ? 9.276 -19.828 -4.063 1.00 89.25 208 GLU A C 1
ATOM 1630 O O . GLU A 1 208 ? 9.606 -20.768 -3.345 1.00 89.25 208 GLU A O 1
ATOM 1635 N N . MET A 1 209 ? 8.670 -18.748 -3.561 1.00 90.81 209 MET A N 1
ATOM 1636 C CA . MET A 1 209 ? 8.431 -18.583 -2.122 1.00 90.81 209 MET A CA 1
ATOM 1637 C C . MET A 1 209 ? 7.537 -19.680 -1.525 1.00 90.81 209 MET A C 1
ATOM 1639 O O . MET A 1 209 ? 7.696 -20.032 -0.357 1.00 90.81 209 MET A O 1
ATOM 1643 N N . LEU A 1 210 ? 6.580 -20.207 -2.296 1.00 90.19 210 LEU A N 1
ATOM 1644 C CA . LEU A 1 210 ? 5.612 -21.198 -1.815 1.00 90.19 210 LEU A CA 1
ATOM 1645 C C . LEU A 1 210 ? 6.077 -22.652 -1.981 1.00 90.19 210 LEU A C 1
ATOM 1647 O O . LEU A 1 210 ? 5.598 -23.519 -1.248 1.00 90.19 210 LEU A O 1
ATOM 1651 N N . ILE A 1 211 ? 6.958 -22.939 -2.945 1.00 86.69 211 ILE A N 1
ATOM 1652 C CA . ILE A 1 211 ? 7.310 -24.316 -3.339 1.00 86.69 211 ILE A CA 1
ATOM 1653 C C . ILE A 1 211 ? 8.748 -24.687 -2.947 1.00 86.69 211 ILE A C 1
ATOM 1655 O O . ILE A 1 211 ? 9.038 -25.876 -2.780 1.00 86.69 211 ILE A O 1
ATOM 1659 N N . VAL A 1 212 ? 9.650 -23.718 -2.762 1.00 60.66 212 VAL A N 1
ATOM 1660 C CA . VAL A 1 212 ? 11.052 -24.008 -2.426 1.00 60.66 212 VAL A CA 1
ATOM 1661 C C . VAL A 1 212 ? 11.152 -24.604 -1.012 1.00 60.66 212 VAL A C 1
ATOM 1663 O O . VAL A 1 212 ? 10.759 -23.989 -0.021 1.00 60.66 212 VAL A O 1
ATOM 1666 N N . LYS A 1 213 ? 11.663 -25.842 -0.950 1.00 49.19 213 LYS A N 1
ATOM 1667 C CA . LYS A 1 213 ? 12.101 -26.552 0.261 1.00 49.19 213 LYS A CA 1
ATOM 1668 C C . LYS A 1 213 ? 13.578 -26.313 0.528 1.00 49.19 213 LYS A C 1
ATOM 1670 O O . LYS A 1 213 ? 14.346 -26.328 -0.458 1.00 49.19 213 LYS A O 1
#

InterPro domains:
  IPR008146 Glutamine synthetase, catalytic domain [PS51987] (1-105)
  IPR014746 Glutamine synthetase/guanido kinase, catalytic domain [SSF55931] (19-89)
  IPR040577 Glutamine synthetase, C-terminal [PF18318] (7-122)
  IPR052725 Glutamine Synthetase Type-3 [PTHR42974] (2-212)

Sequence (213 aa):
PADREQAVRAVLQQVVKDHKRILFNGDGYDDAWHAEAATRGLPNLSTSVDALAALNTKANAELFKKHKVLSNPELDSRTTIFFEKYCKQLLIEAETMVSLVRTQVLPAALRHQTETIEALAATEAVDLETPELREEVEQLVEMVRTCQSRLAALEATLGVPHDTTAPTQHAQYLRDTVIPAMADLREAADELELHIADDLWPLPKYQEMLIVK

Secondary structure (DSSP, 8-state):
-HHHHHHHHHHHHHHHHHHGGG---S-SSSHHHHHHHHHTT-----SHHHHHHGGG-HHHHHHHHHTTS--HHHHHHHHHHHHHHHHHHHHHHHHHHHHHIIIIIHHHHHHHHHHHHHHHHHHHTTT---HHHHHHHHHHHHHHHHHHHHHHHHHHHHTS---TT-HHHHHHHIIIIIHHHHHHHHHHHHHHHHHS-TTT--S--HHHHHH--